Protein AF-A0RZ58-F1 (afdb_monomer_lite)

Sequence (206 aa):
MGIYVIFAIVMVQGFLNLSEVLIPVDGIFDDESAITAASLFVSYVIIVSSWIGYSRSLSKRPYSDNWQGSARFVLDIMILFEYFYLLSISTTEYFTEQFPAVVFTIFVTYAVWDRIKRSEYKYLKKQDNDAYENMAIRSRKTIICLAVSFAILVYHSIITEYMIETYQMSESVGIAILLVLISALVIYYRAWKWNMRETRLGFLTR

Structure (mmCIF, N/CA/C/O backbone):
data_AF-A0RZ58-F1
#
_entry.id   AF-A0RZ58-F1
#
loop_
_atom_site.group_PDB
_atom_site.id
_atom_site.type_symbol
_atom_site.label_atom_id
_atom_site.label_alt_id
_atom_site.label_comp_id
_atom_site.label_asym_id
_atom_site.label_entity_id
_atom_site.label_seq_id
_atom_site.pdbx_PDB_ins_code
_atom_site.Cartn_x
_atom_site.Cartn_y
_atom_site.Cartn_z
_atom_site.occupancy
_atom_site.B_iso_or_equiv
_atom_site.auth_seq_id
_atom_site.auth_comp_id
_atom_site.auth_asym_id
_atom_site.auth_atom_id
_atom_site.pdbx_PDB_model_num
ATOM 1 N N . MET A 1 1 ? -7.227 -16.640 12.039 1.00 61.41 1 MET A N 1
ATOM 2 C CA . MET A 1 1 ? -6.183 -17.565 11.540 1.00 61.41 1 MET A CA 1
ATOM 3 C C . MET A 1 1 ? -6.118 -17.580 10.010 1.00 61.41 1 MET A C 1
ATOM 5 O O . MET A 1 1 ? -5.031 -17.382 9.491 1.00 61.41 1 MET A O 1
ATOM 9 N N . GLY A 1 2 ? -7.248 -17.691 9.292 1.00 75.69 2 GLY A N 1
ATOM 10 C CA . GLY A 1 2 ? -7.279 -17.765 7.816 1.00 75.69 2 GLY A CA 1
ATOM 11 C C . GLY A 1 2 ? -6.542 -16.654 7.048 1.00 75.69 2 GLY A C 1
ATOM 12 O O . GLY A 1 2 ? -5.807 -16.963 6.122 1.00 75.69 2 GLY A O 1
ATOM 13 N N . ILE A 1 3 ? -6.629 -15.381 7.463 1.00 74.62 3 ILE A N 1
ATOM 14 C CA . ILE A 1 3 ? -5.939 -14.279 6.753 1.00 74.62 3 ILE A CA 1
ATOM 15 C C . ILE A 1 3 ? -4.414 -14.466 6.703 1.00 74.62 3 ILE A C 1
ATOM 17 O O . ILE A 1 3 ? -3.794 -14.146 5.694 1.00 74.62 3 ILE A O 1
ATOM 21 N N . TYR A 1 4 ? -3.796 -15.011 7.756 1.00 76.94 4 TYR A N 1
ATOM 22 C CA . TYR A 1 4 ? -2.349 -15.255 7.755 1.00 76.94 4 TYR A CA 1
ATOM 23 C C . TYR A 1 4 ? -1.940 -16.292 6.708 1.00 76.94 4 TYR A C 1
ATOM 25 O O . TYR A 1 4 ? -0.890 -16.144 6.092 1.00 76.94 4 TYR A O 1
ATOM 33 N N . VAL A 1 5 ? -2.789 -17.297 6.480 1.00 77.62 5 VAL A N 1
ATOM 34 C CA . VAL A 1 5 ? -2.576 -18.313 5.443 1.00 77.62 5 VAL A CA 1
ATOM 35 C C . VAL A 1 5 ? -2.652 -17.675 4.059 1.00 77.62 5 VAL A C 1
ATOM 37 O O . VAL A 1 5 ? -1.778 -17.916 3.237 1.00 77.62 5 VAL A O 1
ATOM 40 N N . ILE A 1 6 ? -3.629 -16.795 3.820 1.00 78.00 6 ILE A N 1
ATOM 41 C CA . ILE A 1 6 ? -3.762 -16.106 2.528 1.00 78.00 6 ILE A CA 1
ATOM 42 C C . ILE A 1 6 ? -2.559 -15.185 2.274 1.00 78.00 6 ILE A C 1
ATOM 44 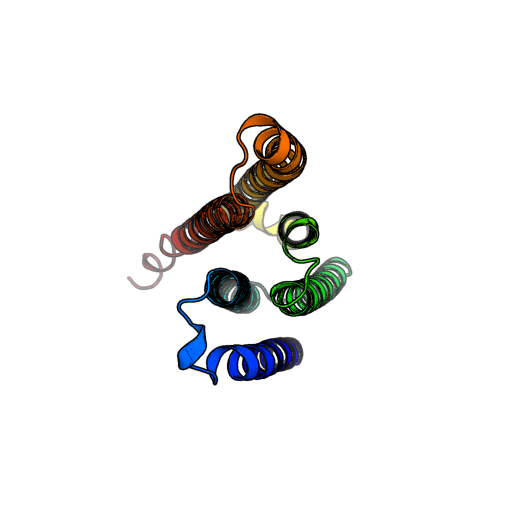O O . ILE A 1 6 ? -1.991 -15.216 1.187 1.00 78.00 6 ILE A O 1
ATOM 48 N N . PHE A 1 7 ? -2.100 -14.432 3.283 1.00 76.06 7 PHE A N 1
ATOM 49 C CA . PHE A 1 7 ? -0.862 -13.647 3.174 1.00 76.06 7 PHE A CA 1
ATOM 50 C C . PHE A 1 7 ? 0.349 -14.520 2.823 1.00 76.06 7 PHE A C 1
ATOM 52 O O . PHE A 1 7 ? 1.152 -14.129 1.981 1.00 76.06 7 PHE A O 1
ATOM 59 N N . ALA A 1 8 ? 0.484 -15.693 3.448 1.00 78.69 8 ALA A N 1
ATOM 60 C CA . ALA A 1 8 ? 1.576 -16.615 3.153 1.00 78.69 8 ALA A CA 1
ATOM 61 C C . ALA A 1 8 ? 1.511 -17.138 1.709 1.00 78.69 8 ALA A C 1
ATOM 63 O O . ALA A 1 8 ? 2.537 -17.166 1.038 1.00 78.69 8 ALA A O 1
ATOM 64 N N . ILE A 1 9 ? 0.317 -17.478 1.210 1.00 80.75 9 ILE A N 1
ATOM 65 C CA . ILE A 1 9 ? 0.117 -17.904 -0.185 1.00 80.75 9 ILE A CA 1
ATOM 66 C C . ILE A 1 9 ? 0.551 -16.798 -1.154 1.00 80.75 9 ILE A C 1
ATOM 68 O O . ILE A 1 9 ? 1.338 -17.066 -2.056 1.00 80.75 9 ILE A O 1
ATOM 72 N N . VAL A 1 10 ? 0.115 -15.552 -0.933 1.00 78.06 10 VAL A N 1
ATOM 73 C CA . VAL A 1 10 ? 0.505 -14.405 -1.776 1.00 78.06 10 VAL A CA 1
ATOM 74 C C . VAL A 1 10 ? 2.025 -14.202 -1.768 1.00 78.06 10 VAL A C 1
ATOM 76 O O . VAL A 1 10 ? 2.626 -13.992 -2.818 1.00 78.06 10 VAL A O 1
ATOM 79 N N . MET A 1 11 ? 2.663 -14.317 -0.600 1.00 77.62 11 MET A N 1
ATOM 80 C CA . MET A 1 11 ? 4.119 -14.193 -0.462 1.00 77.62 11 MET A CA 1
ATOM 81 C C . MET A 1 11 ? 4.884 -15.294 -1.207 1.00 77.62 11 MET A C 1
ATOM 83 O O . MET A 1 11 ? 5.883 -14.997 -1.862 1.00 77.62 11 MET A O 1
ATOM 87 N N . VAL A 1 12 ? 4.424 -16.546 -1.103 1.00 82.94 12 VAL A N 1
ATOM 88 C CA . VAL A 1 12 ? 5.025 -17.699 -1.792 1.00 82.94 12 VAL A CA 1
ATOM 89 C C . VAL A 1 12 ? 4.849 -17.569 -3.300 1.00 82.94 12 VAL A C 1
ATOM 91 O O . VAL A 1 12 ? 5.808 -17.770 -4.035 1.00 82.94 12 VAL A O 1
ATOM 94 N N . GLN A 1 13 ? 3.664 -17.180 -3.768 1.00 77.56 13 GLN A N 1
ATOM 95 C CA . GLN A 1 13 ? 3.413 -17.024 -5.198 1.00 77.56 13 GLN A CA 1
ATOM 96 C C . GLN A 1 13 ? 4.243 -15.892 -5.808 1.00 77.56 13 GLN A C 1
ATOM 98 O O . GLN A 1 13 ? 4.820 -16.073 -6.875 1.00 77.56 13 GLN A O 1
ATOM 103 N N . GLY A 1 14 ? 4.406 -14.773 -5.096 1.00 72.06 14 GLY A N 1
ATOM 104 C CA . GLY A 1 14 ? 5.366 -13.749 -5.508 1.00 72.06 14 GLY A CA 1
ATOM 105 C C . GLY A 1 14 ? 6.800 -14.282 -5.606 1.00 72.06 14 GLY A C 1
ATOM 106 O O . GLY A 1 14 ? 7.574 -13.796 -6.426 1.00 72.06 14 GLY A O 1
ATOM 107 N N . PHE A 1 15 ? 7.169 -15.269 -4.775 1.00 77.31 15 PHE A N 1
ATOM 108 C CA . PHE A 1 15 ? 8.559 -15.725 -4.671 1.00 77.31 15 PHE A CA 1
ATOM 109 C C . PHE A 1 15 ? 8.890 -16.653 -5.826 1.00 77.31 15 PHE A C 1
ATOM 111 O O . PHE A 1 15 ? 9.988 -16.585 -6.367 1.00 77.31 15 PHE A O 1
ATOM 118 N N . LEU A 1 16 ? 7.916 -17.468 -6.233 1.00 79.12 16 LEU A N 1
ATOM 119 C CA . LEU A 1 16 ? 8.007 -18.263 -7.450 1.00 79.12 16 LEU A CA 1
ATOM 120 C C . LEU A 1 16 ? 8.256 -17.350 -8.660 1.00 79.12 16 LEU A C 1
ATOM 122 O O . LEU A 1 16 ? 9.251 -17.549 -9.353 1.00 79.12 16 LEU A O 1
ATOM 126 N N . ASN A 1 17 ? 7.475 -16.274 -8.811 1.00 71.00 17 ASN A N 1
ATOM 127 C CA . ASN A 1 17 ? 7.684 -15.291 -9.881 1.00 71.00 17 ASN A CA 1
ATOM 128 C C . ASN A 1 17 ? 9.075 -14.632 -9.804 1.00 71.00 17 ASN A C 1
ATOM 130 O O . ASN A 1 17 ? 9.757 -14.493 -10.813 1.00 71.00 17 ASN A O 1
ATOM 134 N N . LEU A 1 18 ? 9.530 -14.249 -8.605 1.00 68.94 18 LEU A N 1
ATOM 135 C CA . LEU A 1 18 ? 10.856 -13.651 -8.415 1.00 68.94 18 LEU A CA 1
ATOM 136 C C . LEU A 1 18 ? 11.988 -14.627 -8.767 1.00 68.94 18 LEU A C 1
ATOM 138 O O . LEU A 1 18 ? 13.001 -14.218 -9.329 1.00 68.94 18 LEU A O 1
ATOM 142 N N . SER A 1 19 ? 11.833 -15.909 -8.432 1.00 70.81 19 SER A N 1
ATOM 143 C CA . SER A 1 19 ? 12.844 -16.925 -8.722 1.00 70.81 19 SER A CA 1
ATOM 144 C C . SER A 1 19 ? 13.021 -17.142 -10.223 1.00 70.81 19 SER A C 1
ATOM 146 O O . SER A 1 19 ? 14.153 -17.246 -10.678 1.00 70.81 19 SER A O 1
ATOM 148 N N . GLU A 1 20 ? 11.942 -17.103 -11.008 1.00 72.44 20 GLU A N 1
ATOM 149 C CA . GLU A 1 20 ? 12.021 -17.192 -12.472 1.00 72.44 20 GLU A CA 1
ATOM 150 C C . GLU A 1 20 ? 12.794 -16.011 -13.080 1.00 72.44 20 GLU A C 1
ATOM 152 O O . GLU A 1 20 ? 13.571 -16.203 -14.013 1.00 72.44 20 GLU A O 1
ATOM 157 N N . VAL A 1 21 ? 12.653 -14.814 -12.501 1.00 64.69 21 VAL A N 1
ATOM 158 C CA . VAL A 1 21 ? 13.341 -13.593 -12.957 1.00 64.69 21 VAL A CA 1
ATOM 159 C C . VAL A 1 21 ? 14.821 -13.556 -12.549 1.00 64.69 21 VAL A C 1
ATOM 161 O O . VAL A 1 21 ? 15.644 -13.038 -13.295 1.00 64.69 21 VAL A O 1
ATOM 164 N N . LEU A 1 22 ? 15.193 -14.089 -11.379 1.00 63.34 22 LEU A N 1
ATOM 165 C CA . LEU A 1 22 ? 16.562 -13.973 -10.840 1.00 63.34 22 LEU A CA 1
ATOM 166 C C . LEU A 1 22 ? 17.540 -15.068 -11.299 1.00 63.34 22 LEU A C 1
ATOM 168 O O . LEU A 1 22 ? 18.744 -14.933 -11.085 1.00 63.34 22 LEU A O 1
ATOM 172 N N . ILE A 1 23 ? 17.054 -16.170 -11.873 1.00 64.81 23 ILE A N 1
ATOM 173 C CA . ILE A 1 23 ? 17.891 -17.339 -12.195 1.00 64.81 23 ILE A CA 1
ATOM 174 C C . ILE A 1 23 ? 18.817 -17.166 -13.428 1.00 64.81 23 ILE A C 1
ATOM 176 O O . ILE A 1 23 ? 19.866 -17.816 -13.439 1.00 64.81 23 ILE A O 1
ATOM 180 N N . PRO A 1 24 ? 18.583 -16.276 -14.416 1.00 65.25 24 PRO A N 1
ATOM 181 C CA . PRO A 1 24 ? 19.610 -15.937 -15.400 1.00 65.25 24 PRO A CA 1
ATOM 182 C C . PRO A 1 24 ? 20.523 -14.805 -14.887 1.00 65.25 24 PRO A C 1
ATOM 184 O O . PRO A 1 24 ? 20.291 -13.625 -15.139 1.00 65.25 24 PRO A O 1
ATOM 187 N N . VAL A 1 25 ? 21.603 -15.171 -14.185 1.00 64.31 25 VAL A N 1
ATOM 188 C CA . VAL A 1 25 ? 22.610 -14.225 -13.642 1.00 64.31 25 VAL A CA 1
ATOM 189 C C . VAL A 1 25 ? 23.268 -13.376 -14.740 1.00 64.31 25 VAL A C 1
ATOM 191 O O . VAL A 1 25 ? 23.628 -12.224 -14.503 1.00 64.31 25 VAL A O 1
ATOM 194 N N . ASP A 1 26 ? 23.361 -13.916 -15.955 1.00 63.62 26 ASP A N 1
ATOM 195 C CA . ASP A 1 26 ? 24.022 -13.273 -17.093 1.00 63.62 26 ASP A CA 1
ATOM 196 C C . ASP A 1 26 ? 23.239 -12.066 -17.656 1.00 63.62 26 ASP A C 1
ATOM 198 O O . ASP A 1 26 ? 23.812 -11.255 -18.380 1.00 63.62 26 ASP A O 1
ATOM 202 N N . GLY A 1 27 ? 21.955 -11.911 -17.296 1.00 61.94 27 GLY A N 1
ATOM 203 C CA . GLY A 1 27 ? 21.075 -10.821 -17.746 1.00 61.94 27 GLY A CA 1
ATOM 204 C C . GLY A 1 27 ? 20.820 -9.713 -16.718 1.00 61.94 27 GLY A C 1
ATOM 205 O O . GLY A 1 27 ? 20.137 -8.747 -17.028 1.00 61.94 27 GLY A O 1
ATOM 206 N N . ILE A 1 28 ? 21.364 -9.802 -15.497 1.00 63.00 28 ILE A N 1
ATOM 207 C CA . ILE A 1 28 ? 21.050 -8.847 -14.408 1.00 63.00 28 ILE A CA 1
ATOM 208 C C . ILE A 1 28 ? 21.516 -7.412 -14.720 1.00 63.00 28 ILE A C 1
ATOM 210 O O . ILE A 1 28 ? 20.969 -6.454 -14.177 1.00 63.00 28 ILE A O 1
ATOM 214 N N . PHE A 1 29 ? 22.518 -7.256 -15.587 1.00 72.50 29 PHE A N 1
ATOM 215 C CA . PHE A 1 29 ? 23.027 -5.947 -16.007 1.00 72.50 29 PHE A CA 1
ATOM 216 C C . PHE A 1 29 ? 22.263 -5.334 -17.186 1.00 72.50 29 PHE A C 1
ATOM 218 O O . PHE A 1 29 ? 22.637 -4.254 -17.634 1.00 72.50 29 PHE A O 1
ATOM 225 N N . ASP A 1 30 ? 21.226 -6.007 -17.686 1.00 86.50 30 ASP A N 1
ATOM 226 C CA . ASP A 1 30 ? 20.293 -5.417 -18.637 1.00 86.50 30 ASP A CA 1
ATOM 227 C C . ASP A 1 30 ? 19.293 -4.503 -17.911 1.00 86.50 30 ASP A C 1
ATOM 229 O O . ASP A 1 30 ? 18.783 -4.843 -16.836 1.00 86.50 30 ASP A O 1
ATOM 233 N N . ASP A 1 31 ? 19.012 -3.340 -18.497 1.00 85.06 31 ASP A N 1
ATOM 234 C CA . ASP A 1 31 ? 18.192 -2.293 -17.878 1.00 85.06 31 ASP A CA 1
ATOM 235 C C . ASP A 1 31 ? 16.770 -2.802 -17.574 1.00 85.06 31 ASP A C 1
ATOM 237 O O . ASP A 1 31 ? 16.217 -2.513 -16.508 1.00 85.06 31 ASP A O 1
ATOM 241 N N . GLU A 1 32 ? 16.190 -3.610 -18.468 1.00 85.06 32 GLU A N 1
ATOM 242 C CA . GLU A 1 32 ? 14.848 -4.187 -18.300 1.00 85.06 32 GLU A CA 1
ATOM 243 C C . GLU A 1 32 ? 14.790 -5.181 -17.131 1.00 85.06 32 GLU A C 1
ATOM 245 O O . GLU A 1 32 ? 13.874 -5.146 -16.297 1.00 85.06 32 GLU A O 1
ATOM 250 N N . SER A 1 33 ? 15.809 -6.036 -17.024 1.00 85.19 33 SER A N 1
ATOM 251 C CA . SER A 1 33 ? 15.933 -7.016 -15.941 1.00 85.19 33 SER A CA 1
ATOM 252 C C . SER A 1 33 ? 16.139 -6.325 -14.590 1.00 85.19 33 SER A C 1
ATOM 254 O O . SER A 1 33 ? 15.507 -6.697 -13.596 1.00 85.19 33 SER A O 1
ATOM 256 N N . ALA A 1 34 ? 16.962 -5.272 -14.549 1.00 86.81 34 ALA A N 1
ATOM 257 C CA . ALA A 1 34 ? 17.192 -4.474 -13.349 1.00 86.81 34 ALA A CA 1
ATOM 258 C C . ALA A 1 34 ? 15.917 -3.756 -12.874 1.00 86.81 34 ALA A C 1
ATOM 260 O O . ALA A 1 34 ? 15.608 -3.768 -11.678 1.00 86.81 34 ALA A O 1
ATOM 261 N N . ILE A 1 35 ? 15.144 -3.175 -13.798 1.00 89.94 35 ILE A N 1
ATOM 262 C CA . ILE A 1 35 ? 13.856 -2.533 -13.499 1.00 89.94 35 ILE A CA 1
ATOM 263 C C . ILE A 1 35 ? 12.847 -3.545 -12.959 1.00 89.94 35 ILE A C 1
ATOM 265 O O . ILE A 1 35 ? 12.203 -3.275 -11.946 1.00 89.94 35 ILE A O 1
ATOM 269 N N . THR A 1 36 ? 12.743 -4.716 -13.586 1.00 88.75 36 THR A N 1
ATOM 270 C CA . THR A 1 36 ? 11.828 -5.785 -13.158 1.00 88.75 36 THR A CA 1
ATOM 271 C C . THR A 1 36 ? 12.196 -6.324 -11.773 1.00 88.75 36 THR A C 1
ATOM 273 O O . THR A 1 36 ? 11.340 -6.522 -10.908 1.00 88.75 36 THR A O 1
ATOM 276 N N . ALA A 1 37 ? 13.487 -6.518 -11.502 1.00 88.25 37 ALA A N 1
ATOM 277 C CA . ALA A 1 37 ? 13.947 -6.911 -10.175 1.00 88.25 37 ALA A CA 1
ATOM 278 C C . ALA A 1 37 ? 13.637 -5.825 -9.128 1.00 88.25 37 ALA A C 1
ATOM 280 O O . ALA A 1 37 ? 13.166 -6.129 -8.026 1.00 88.25 37 ALA A O 1
ATOM 281 N N . ALA A 1 38 ? 13.857 -4.552 -9.472 1.00 91.31 38 ALA A N 1
ATOM 282 C CA . ALA A 1 38 ? 13.563 -3.427 -8.594 1.00 91.31 38 ALA A CA 1
ATOM 283 C C . ALA A 1 38 ? 12.057 -3.283 -8.324 1.00 91.31 38 ALA A C 1
ATOM 285 O O . ALA A 1 38 ? 11.664 -3.074 -7.174 1.00 91.31 38 ALA A O 1
ATOM 286 N N . SER A 1 39 ? 11.200 -3.440 -9.335 1.00 92.06 39 SER A N 1
ATOM 287 C CA . SER A 1 39 ? 9.744 -3.362 -9.182 1.00 92.06 39 SER A CA 1
ATOM 288 C C . SER A 1 39 ? 9.214 -4.451 -8.253 1.00 92.06 39 SER A C 1
ATOM 290 O O . SER A 1 39 ? 8.491 -4.150 -7.298 1.00 92.06 39 SER A O 1
ATOM 292 N N . LEU A 1 40 ? 9.651 -5.698 -8.451 1.00 91.25 40 LEU A N 1
ATOM 293 C CA . LEU A 1 40 ? 9.326 -6.818 -7.575 1.00 91.25 40 LEU A CA 1
ATOM 294 C C . LEU A 1 40 ? 9.797 -6.554 -6.147 1.00 91.25 40 LEU A C 1
ATOM 296 O O . LEU A 1 40 ? 9.034 -6.746 -5.198 1.00 91.25 40 LEU A O 1
ATOM 300 N N . PHE A 1 41 ? 11.026 -6.064 -5.978 1.00 91.38 41 PHE A N 1
ATOM 301 C CA . PHE A 1 41 ? 11.555 -5.714 -4.665 1.00 91.38 41 PHE A CA 1
ATOM 302 C C . PHE A 1 41 ? 10.690 -4.658 -3.957 1.00 91.38 41 PHE A C 1
ATOM 304 O O . PHE A 1 41 ? 10.331 -4.832 -2.789 1.00 91.38 41 PHE A O 1
ATOM 311 N N . VAL A 1 42 ? 10.288 -3.593 -4.655 1.00 94.12 42 VAL A N 1
ATOM 312 C CA . VAL A 1 42 ? 9.413 -2.547 -4.098 1.00 94.12 42 VAL A CA 1
ATOM 313 C C . VAL A 1 42 ? 8.039 -3.111 -3.731 1.00 94.12 42 VAL A C 1
ATOM 315 O O . VAL A 1 42 ? 7.551 -2.857 -2.624 1.00 94.12 42 VAL A O 1
ATOM 318 N N . SER A 1 43 ? 7.443 -3.933 -4.597 1.00 94.06 43 SER A N 1
ATOM 319 C CA . SER A 1 43 ? 6.194 -4.656 -4.322 1.00 94.06 43 SER A CA 1
ATOM 320 C C . SER A 1 43 ? 6.306 -5.500 -3.050 1.00 94.06 43 SER A C 1
ATOM 322 O O . SER A 1 43 ? 5.447 -5.429 -2.167 1.00 94.06 43 SER A O 1
ATOM 324 N N . TYR A 1 44 ? 7.414 -6.218 -2.875 1.00 91.62 44 TYR A N 1
ATOM 325 C CA . TYR A 1 44 ? 7.692 -6.985 -1.665 1.00 91.62 44 TYR A CA 1
ATOM 326 C C . TYR A 1 44 ? 7.802 -6.123 -0.412 1.00 91.62 44 TYR A C 1
ATOM 328 O O . TYR A 1 44 ? 7.196 -6.443 0.615 1.00 91.62 44 TYR A O 1
ATOM 336 N N . VAL A 1 45 ? 8.534 -5.010 -0.483 1.00 93.06 45 VAL A N 1
ATOM 337 C CA . VAL A 1 45 ? 8.642 -4.058 0.630 1.00 93.06 45 VAL A CA 1
ATOM 338 C C . VAL A 1 45 ? 7.256 -3.542 1.021 1.00 93.06 45 VAL A C 1
ATOM 340 O O . VAL A 1 45 ? 6.933 -3.485 2.215 1.00 93.06 45 VAL A O 1
ATOM 343 N N . ILE A 1 46 ? 6.397 -3.226 0.046 1.00 94.44 46 ILE A N 1
ATOM 344 C CA . ILE A 1 46 ? 5.006 -2.824 0.290 1.00 94.44 46 ILE A CA 1
ATOM 345 C C . ILE A 1 46 ? 4.253 -3.938 1.021 1.00 94.44 46 ILE A C 1
ATOM 347 O O . ILE A 1 46 ? 3.684 -3.673 2.083 1.00 94.44 46 ILE A O 1
ATOM 351 N N . ILE A 1 47 ? 4.267 -5.171 0.518 1.00 93.44 47 ILE A N 1
ATOM 352 C CA . ILE A 1 47 ? 3.478 -6.289 1.059 1.00 93.44 47 ILE A CA 1
ATOM 353 C C . ILE A 1 47 ? 3.951 -6.690 2.459 1.00 93.44 47 ILE A C 1
ATOM 355 O O . ILE A 1 47 ? 3.149 -6.761 3.395 1.00 93.44 47 ILE A O 1
ATOM 359 N N . VAL A 1 48 ? 5.254 -6.886 2.656 1.00 91.94 48 VAL A N 1
ATOM 360 C CA . VAL A 1 48 ? 5.818 -7.317 3.945 1.00 91.94 48 VAL A CA 1
ATOM 361 C C . VAL A 1 48 ? 5.595 -6.250 5.016 1.00 91.94 48 VAL A C 1
ATOM 363 O O . VAL A 1 48 ? 5.102 -6.543 6.111 1.00 91.94 48 VAL A O 1
ATOM 366 N N . SER A 1 49 ? 5.876 -4.981 4.707 1.00 92.88 49 SER A N 1
ATOM 367 C CA . SER A 1 49 ? 5.651 -3.880 5.654 1.00 92.88 49 SER A CA 1
ATOM 368 C C . SER A 1 49 ? 4.158 -3.669 5.967 1.00 92.88 49 SER A C 1
ATOM 370 O O . SER A 1 49 ? 3.784 -3.249 7.076 1.00 92.88 49 SER A O 1
ATOM 372 N N . SER A 1 50 ? 3.284 -3.993 5.010 1.00 91.94 50 SER A N 1
ATOM 373 C CA . SER A 1 50 ? 1.830 -4.057 5.171 1.00 91.94 50 SER A CA 1
ATOM 374 C C . SER A 1 50 ? 1.406 -5.133 6.144 1.00 91.94 50 SER A C 1
ATOM 376 O O . SER A 1 50 ? 0.734 -4.822 7.132 1.00 91.94 50 SER A O 1
ATOM 378 N N . TRP A 1 51 ? 1.872 -6.355 5.920 1.00 92.56 51 TRP A N 1
ATOM 379 C CA . TRP A 1 51 ? 1.578 -7.512 6.745 1.00 92.56 51 TRP A CA 1
ATOM 380 C C . TRP A 1 51 ? 2.027 -7.324 8.199 1.00 92.56 51 TRP A C 1
ATOM 382 O O . TRP A 1 51 ? 1.230 -7.518 9.120 1.00 92.56 51 TRP A O 1
ATOM 392 N N . ILE A 1 52 ? 3.248 -6.826 8.430 1.00 91.75 52 ILE A N 1
ATOM 393 C CA . ILE A 1 52 ? 3.744 -6.497 9.780 1.00 91.75 52 ILE A CA 1
ATOM 394 C C . ILE A 1 52 ? 2.816 -5.478 10.460 1.00 91.75 52 ILE A C 1
ATOM 396 O O . ILE A 1 52 ? 2.429 -5.626 11.625 1.00 91.75 52 ILE A O 1
ATOM 400 N N . GLY A 1 53 ? 2.431 -4.423 9.733 1.00 89.94 53 GLY A N 1
ATOM 401 C CA . GLY A 1 53 ? 1.526 -3.390 10.237 1.00 89.94 53 GLY A CA 1
ATOM 402 C C . GLY A 1 53 ? 0.122 -3.915 10.559 1.00 89.94 53 GLY A C 1
ATOM 403 O O . GLY A 1 53 ? -0.481 -3.470 11.546 1.00 89.94 53 GLY A O 1
ATOM 404 N N . TYR A 1 54 ? -0.373 -4.844 9.742 1.00 90.38 54 TYR A N 1
ATOM 405 C CA . TYR A 1 54 ? -1.653 -5.528 9.889 1.00 90.38 54 TYR A CA 1
ATOM 406 C C . TYR A 1 54 ? -1.654 -6.475 11.096 1.00 90.38 54 TYR A C 1
ATOM 408 O O . TYR A 1 54 ? -2.476 -6.290 11.994 1.00 90.38 54 TYR A O 1
ATOM 416 N N . SER A 1 55 ? -0.680 -7.384 11.197 1.00 89.94 55 SER A N 1
ATOM 417 C CA . SER A 1 55 ? -0.532 -8.335 12.311 1.00 89.94 55 SER A CA 1
ATOM 418 C C . SER A 1 55 ? -0.534 -7.618 13.665 1.00 89.94 55 SER A C 1
ATOM 420 O O . SER A 1 55 ? -1.358 -7.884 14.544 1.00 89.94 55 SER A O 1
ATOM 422 N N . ARG A 1 56 ? 0.287 -6.565 13.785 1.00 88.19 56 ARG A N 1
ATOM 423 C CA . ARG A 1 56 ? 0.340 -5.707 14.982 1.00 88.19 56 ARG A CA 1
ATOM 424 C C . ARG A 1 56 ? -0.958 -4.945 15.249 1.00 88.19 56 ARG A C 1
ATOM 426 O O . ARG A 1 56 ? -1.210 -4.507 16.368 1.00 88.19 56 ARG A O 1
ATOM 433 N N . SER A 1 57 ? -1.723 -4.631 14.208 1.00 87.62 57 SER A N 1
ATOM 434 C CA . SER A 1 57 ? -2.997 -3.930 14.346 1.00 87.62 57 SER A CA 1
ATOM 435 C C . SER A 1 57 ? -4.092 -4.865 14.852 1.00 87.62 57 SER A C 1
ATOM 437 O O . SER A 1 57 ? -4.904 -4.425 15.667 1.00 87.62 57 SER A O 1
ATOM 439 N N . LEU A 1 58 ? -4.106 -6.108 14.368 1.00 89.19 58 LEU A N 1
ATOM 440 C CA . LEU A 1 58 ? -5.082 -7.123 14.737 1.00 89.19 58 LEU A CA 1
ATOM 441 C C . LEU A 1 58 ? -4.864 -7.614 16.170 1.00 89.19 58 LEU A C 1
ATOM 443 O O . LEU A 1 58 ? -5.830 -7.711 16.917 1.00 89.19 58 LEU A O 1
ATOM 447 N N . SER A 1 59 ? -3.609 -7.822 16.587 1.00 88.75 59 SER A N 1
ATOM 448 C CA . SER A 1 59 ? -3.293 -8.245 17.960 1.00 88.75 59 SER A CA 1
ATOM 449 C C . SER A 1 59 ? -3.740 -7.234 19.018 1.00 88.75 59 SER A C 1
ATOM 451 O O . SER A 1 59 ? -4.202 -7.616 20.085 1.00 88.75 59 SER A O 1
ATOM 453 N N . LYS A 1 60 ? -3.641 -5.932 18.716 1.00 86.31 60 LYS A N 1
ATOM 454 C CA . LYS A 1 60 ? -4.077 -4.868 19.633 1.00 86.31 60 LYS A CA 1
ATOM 455 C C . LYS A 1 60 ? -5.586 -4.630 19.612 1.00 86.31 60 LYS A C 1
ATOM 457 O O . LYS A 1 60 ? -6.129 -4.139 20.595 1.00 86.31 60 LYS A O 1
ATOM 462 N N . ARG A 1 61 ? -6.235 -4.830 18.462 1.00 86.56 61 ARG A N 1
ATOM 463 C CA . ARG A 1 61 ? -7.640 -4.465 18.222 1.00 86.56 61 ARG A CA 1
ATOM 464 C C . ARG A 1 61 ? -8.284 -5.487 17.274 1.00 86.56 61 ARG A C 1
ATOM 466 O O . ARG A 1 61 ? -8.300 -5.234 16.057 1.00 86.56 61 ARG A O 1
ATOM 473 N N . PRO A 1 62 ? -8.760 -6.625 17.816 1.00 90.25 62 PRO A N 1
ATOM 474 C CA . PRO A 1 62 ? -9.439 -7.652 17.033 1.00 90.25 62 PRO A CA 1
ATOM 475 C C . PRO A 1 62 ? -10.747 -7.106 16.458 1.00 90.25 62 PRO A C 1
ATOM 477 O O . PRO A 1 62 ? -11.260 -6.095 16.939 1.00 90.25 62 PRO A O 1
ATOM 480 N N . TYR A 1 63 ? -11.263 -7.740 15.408 1.00 89.50 63 TYR A N 1
ATOM 481 C CA . TYR A 1 63 ? -12.544 -7.350 14.818 1.00 89.50 63 TYR A CA 1
ATOM 482 C C . TYR A 1 63 ? -13.658 -7.405 15.862 1.00 89.50 63 TYR A C 1
ATOM 484 O O . TYR A 1 63 ? -13.690 -8.321 16.680 1.00 89.50 63 TYR A O 1
ATOM 492 N N . SER A 1 64 ? -14.551 -6.421 15.837 1.00 88.94 64 SER A N 1
ATOM 493 C CA . SER A 1 64 ? -15.814 -6.518 16.562 1.00 88.94 64 SER A CA 1
ATOM 494 C C . SER A 1 64 ? -16.825 -7.371 15.791 1.00 88.94 64 SER A C 1
ATOM 496 O O . SER A 1 64 ? -16.785 -7.432 14.564 1.00 88.94 64 SER A O 1
ATOM 498 N N . ASP A 1 65 ? -17.776 -7.973 16.504 1.00 92.38 65 ASP A N 1
ATOM 499 C CA . ASP A 1 65 ? -18.831 -8.824 15.925 1.00 92.38 65 ASP A CA 1
ATOM 500 C C . ASP A 1 65 ? -19.963 -8.025 15.247 1.00 92.38 65 ASP A C 1
ATOM 502 O O . ASP A 1 65 ? -21.102 -8.475 15.146 1.00 92.38 65 ASP A O 1
ATOM 506 N N . ASN A 1 66 ? -19.681 -6.800 14.800 1.00 93.06 66 ASN A N 1
ATOM 507 C CA . ASN A 1 66 ? -20.648 -5.938 14.129 1.00 93.06 66 ASN A CA 1
ATOM 508 C C . ASN A 1 66 ? -20.327 -5.798 12.631 1.00 93.06 66 ASN A C 1
ATOM 510 O O . ASN A 1 66 ? -19.275 -6.214 12.143 1.00 93.06 66 ASN A O 1
ATOM 514 N N . TRP A 1 67 ? -21.227 -5.140 11.896 1.00 94.19 67 TRP A N 1
ATOM 515 C CA . TRP A 1 67 ? -21.079 -4.936 10.452 1.00 94.19 67 TRP A CA 1
ATOM 516 C C . TRP A 1 67 ? -19.777 -4.211 10.058 1.00 94.19 67 TRP A C 1
ATOM 518 O O . TRP A 1 67 ? -19.276 -4.407 8.953 1.00 94.19 67 TRP A O 1
ATOM 528 N N . GLN A 1 68 ? -19.201 -3.390 10.945 1.00 93.44 68 GLN A N 1
ATOM 529 C CA . GLN A 1 68 ? -17.950 -2.664 10.692 1.00 93.44 68 GLN A CA 1
ATOM 530 C C . GLN A 1 68 ? -16.743 -3.600 10.783 1.00 93.44 68 GLN A C 1
ATOM 532 O O . GLN A 1 68 ? -15.813 -3.471 9.984 1.00 93.44 68 GLN A O 1
ATOM 537 N N . GLY A 1 69 ? -16.769 -4.564 11.709 1.00 91.62 69 GLY A N 1
ATOM 538 C CA . GLY A 1 69 ? -15.795 -5.650 11.769 1.00 91.62 69 GLY A CA 1
ATOM 539 C C . GLY A 1 69 ? -15.817 -6.499 10.497 1.00 91.62 69 GLY A C 1
ATOM 540 O O . GLY A 1 69 ? -14.764 -6.719 9.896 1.00 91.62 69 GLY A O 1
ATOM 541 N N . SER A 1 70 ? -17.009 -6.872 10.016 1.00 93.38 70 SER A N 1
ATOM 542 C CA . SER A 1 70 ? -17.172 -7.571 8.730 1.00 93.38 70 SER A CA 1
ATOM 543 C C . SER A 1 70 ? -16.668 -6.737 7.547 1.00 93.38 70 SER A C 1
ATOM 545 O O . SER A 1 70 ? -15.947 -7.251 6.696 1.00 93.38 70 SER A O 1
ATOM 547 N N . ALA A 1 71 ? -16.973 -5.437 7.507 1.00 94.88 71 ALA A N 1
ATOM 548 C CA . ALA A 1 71 ? -16.485 -4.547 6.453 1.00 94.88 71 ALA A CA 1
ATOM 549 C C . ALA A 1 71 ? -14.949 -4.436 6.447 1.00 94.88 71 ALA A C 1
ATOM 551 O O . ALA A 1 71 ? -14.335 -4.437 5.381 1.00 94.88 71 ALA A O 1
ATOM 552 N N . ARG A 1 72 ? -14.301 -4.394 7.622 1.00 93.62 72 ARG A N 1
ATOM 553 C CA . ARG A 1 72 ? -12.830 -4.434 7.719 1.00 93.62 72 ARG A CA 1
ATOM 554 C C . ARG A 1 72 ? -12.258 -5.731 7.163 1.00 93.62 72 ARG A C 1
ATOM 556 O O . ARG A 1 72 ? -11.270 -5.672 6.445 1.00 93.62 72 ARG A O 1
ATOM 563 N N . PHE A 1 73 ? -12.880 -6.866 7.471 1.00 92.25 73 PHE A N 1
ATOM 564 C CA . PHE A 1 73 ? -12.467 -8.161 6.937 1.00 92.25 73 PHE A CA 1
ATOM 565 C C . PHE A 1 73 ? -12.530 -8.193 5.401 1.00 92.25 73 PHE A C 1
ATOM 567 O O . PHE A 1 73 ? -11.576 -8.623 4.760 1.00 92.25 73 PHE A O 1
ATOM 574 N N . VAL A 1 74 ? -13.607 -7.667 4.806 1.00 94.12 74 VAL A N 1
ATOM 575 C CA . VAL A 1 74 ? -13.729 -7.544 3.342 1.00 94.12 74 VAL A CA 1
ATOM 576 C C . VAL A 1 74 ? -12.625 -6.654 2.767 1.00 94.12 74 VAL A C 1
ATOM 578 O O . VAL A 1 74 ? -11.993 -7.035 1.786 1.00 94.12 74 VAL A O 1
ATOM 581 N N . LEU A 1 75 ? -12.329 -5.509 3.392 1.00 95.31 75 LEU A N 1
ATOM 582 C CA . LEU A 1 75 ? -11.230 -4.645 2.947 1.00 95.31 75 LEU A CA 1
ATOM 583 C C . LEU A 1 75 ? -9.863 -5.325 3.067 1.00 95.31 75 LEU A C 1
ATOM 585 O O . LEU A 1 75 ? -9.019 -5.129 2.201 1.00 95.31 75 LEU A O 1
ATOM 589 N N . ASP A 1 76 ? -9.636 -6.137 4.101 1.00 93.75 76 ASP A N 1
ATOM 590 C CA . ASP A 1 76 ? -8.394 -6.906 4.233 1.00 93.75 76 ASP A CA 1
ATOM 591 C C . ASP A 1 76 ? -8.239 -7.918 3.078 1.00 93.75 76 ASP A C 1
ATOM 593 O O . ASP A 1 76 ? -7.132 -8.101 2.574 1.00 93.75 76 ASP A O 1
ATOM 597 N N . ILE A 1 77 ? -9.338 -8.521 2.606 1.00 91.62 77 ILE A N 1
ATOM 598 C CA . ILE A 1 77 ? -9.346 -9.370 1.401 1.00 91.62 77 ILE A CA 1
ATOM 599 C C . ILE A 1 77 ? -9.076 -8.542 0.139 1.00 91.62 77 ILE A C 1
ATOM 601 O O . ILE A 1 77 ? -8.269 -8.953 -0.691 1.00 91.62 77 ILE A O 1
ATOM 605 N N . MET A 1 78 ? -9.708 -7.375 -0.010 1.00 95.50 78 MET A N 1
ATOM 606 C CA . MET A 1 78 ? -9.463 -6.488 -1.156 1.00 95.50 78 MET A CA 1
ATOM 607 C C . MET A 1 78 ? -7.987 -6.084 -1.252 1.00 95.50 78 MET A C 1
ATOM 609 O O . MET A 1 78 ? -7.404 -6.188 -2.324 1.00 95.50 78 MET A O 1
ATOM 613 N N . ILE A 1 79 ? -7.360 -5.729 -0.126 1.00 94.62 79 ILE A N 1
ATOM 614 C CA . ILE A 1 79 ? -5.927 -5.402 -0.061 1.00 94.62 79 ILE A CA 1
ATOM 615 C C . ILE A 1 79 ? -5.064 -6.583 -0.527 1.00 94.62 79 ILE A C 1
ATOM 617 O O . ILE A 1 79 ? -4.049 -6.392 -1.193 1.00 94.62 79 ILE A O 1
ATOM 621 N N . LEU A 1 80 ? -5.448 -7.816 -0.189 1.00 92.00 80 LEU A N 1
ATOM 622 C CA . LEU A 1 80 ? -4.729 -9.008 -0.642 1.00 92.00 80 LEU A CA 1
ATOM 623 C C . LEU A 1 80 ? -4.833 -9.204 -2.156 1.00 92.00 80 LEU A C 1
ATOM 625 O O . LEU A 1 80 ? -3.829 -9.536 -2.783 1.00 92.00 80 LEU A O 1
ATOM 629 N N . PHE A 1 81 ? -6.005 -8.958 -2.746 1.00 92.56 81 PHE A N 1
ATOM 630 C CA . PHE A 1 81 ? -6.161 -8.959 -4.201 1.00 92.56 81 PHE A CA 1
ATOM 631 C C . PHE A 1 81 ? -5.339 -7.853 -4.865 1.00 92.56 81 PHE A C 1
ATOM 633 O O . PHE A 1 81 ? -4.684 -8.115 -5.869 1.00 92.56 81 PHE A O 1
ATOM 640 N N . GLU A 1 82 ? -5.303 -6.652 -4.287 1.00 96.00 82 GLU A N 1
ATOM 641 C CA . GLU A 1 82 ? -4.449 -5.563 -4.773 1.00 96.00 82 GLU A CA 1
ATOM 642 C C . GLU A 1 82 ? -2.962 -5.943 -4.722 1.00 96.00 82 GLU A C 1
ATOM 644 O O . GLU A 1 82 ? -2.227 -5.636 -5.651 1.00 96.00 82 GLU A O 1
ATOM 649 N N . TYR A 1 83 ? -2.505 -6.651 -3.683 1.00 94.38 83 TYR A N 1
ATOM 650 C CA . TYR A 1 83 ? -1.121 -7.140 -3.591 1.00 94.38 83 TYR A CA 1
ATOM 651 C C . TYR A 1 83 ? -0.796 -8.228 -4.592 1.00 94.38 83 TYR A C 1
ATOM 653 O O . TYR A 1 83 ? 0.286 -8.213 -5.175 1.00 94.38 83 TYR A O 1
ATOM 661 N N . PHE A 1 84 ? -1.723 -9.157 -4.795 1.00 90.69 84 PHE A N 1
ATOM 662 C CA . PHE A 1 84 ? -1.583 -10.153 -5.841 1.00 90.69 84 PHE A CA 1
ATOM 663 C C . PHE A 1 84 ? -1.456 -9.474 -7.207 1.00 90.69 84 PHE A C 1
ATOM 665 O O . PHE A 1 84 ? -0.503 -9.735 -7.934 1.00 90.69 84 PHE A O 1
ATOM 672 N N . TYR A 1 85 ? -2.357 -8.536 -7.503 1.00 93.69 85 TYR A N 1
ATOM 673 C CA . TYR A 1 85 ? -2.346 -7.790 -8.753 1.00 93.69 85 TYR A CA 1
ATOM 674 C C . TYR A 1 85 ? -1.059 -6.977 -8.930 1.00 93.69 85 TYR A C 1
ATOM 676 O O . TYR A 1 85 ? -0.443 -7.047 -9.987 1.00 93.69 85 TYR A O 1
ATOM 684 N N . LEU A 1 86 ? -0.602 -6.288 -7.876 1.00 94.56 86 LEU A N 1
ATOM 685 C CA . LEU A 1 86 ? 0.660 -5.545 -7.856 1.00 94.56 86 LEU A CA 1
ATOM 686 C C . LEU A 1 86 ? 1.853 -6.438 -8.233 1.00 94.56 86 LEU A C 1
ATOM 688 O O . LEU A 1 86 ? 2.689 -6.038 -9.042 1.00 94.56 86 LEU A O 1
ATOM 692 N N . LEU A 1 87 ? 1.926 -7.652 -7.676 1.00 91.62 87 LEU A N 1
ATOM 693 C CA . LEU A 1 87 ? 2.966 -8.626 -8.020 1.00 91.62 87 LEU A CA 1
ATOM 694 C C . LEU A 1 87 ? 2.839 -9.114 -9.463 1.00 91.62 87 LEU A C 1
ATOM 696 O O . LEU A 1 87 ? 3.853 -9.205 -10.148 1.00 91.62 87 LEU A O 1
ATOM 700 N N . SER A 1 88 ? 1.623 -9.407 -9.932 1.00 90.56 88 SER A N 1
ATOM 701 C CA . SER A 1 88 ? 1.393 -9.855 -11.309 1.00 90.56 88 SER A CA 1
ATOM 702 C C . SER A 1 88 ? 1.877 -8.817 -12.320 1.00 90.56 88 SER A C 1
ATOM 704 O O . SER A 1 88 ? 2.649 -9.158 -13.211 1.00 90.56 88 SER A O 1
ATOM 706 N N . ILE A 1 89 ? 1.507 -7.545 -12.144 1.00 92.94 89 ILE A N 1
ATOM 707 C CA . ILE A 1 89 ? 1.886 -6.488 -13.093 1.00 92.94 89 ILE A CA 1
ATOM 708 C C . ILE A 1 89 ? 3.369 -6.106 -13.019 1.00 92.94 89 ILE A C 1
ATOM 710 O O . ILE A 1 89 ? 3.888 -5.559 -13.983 1.00 92.94 89 ILE A O 1
ATOM 714 N N . SER A 1 90 ? 4.066 -6.410 -11.913 1.00 89.31 90 SER A N 1
ATOM 715 C CA . SER A 1 90 ? 5.492 -6.072 -11.720 1.00 89.31 90 SER A CA 1
ATOM 716 C C . SER A 1 90 ? 6.424 -6.728 -12.749 1.00 89.31 90 SER A C 1
ATOM 718 O O . SER A 1 90 ? 7.562 -6.296 -12.886 1.00 89.31 90 SER A O 1
ATOM 720 N N . THR A 1 91 ? 5.940 -7.751 -13.458 1.00 87.12 91 THR A N 1
ATOM 721 C CA . THR A 1 91 ? 6.695 -8.535 -14.456 1.00 87.12 91 THR A CA 1
ATOM 722 C C . THR A 1 91 ? 6.166 -8.383 -15.884 1.00 87.12 91 THR A C 1
ATOM 724 O O . THR A 1 91 ? 6.595 -9.100 -16.780 1.00 87.12 91 THR A O 1
ATOM 727 N N . THR A 1 92 ? 5.203 -7.485 -16.104 1.00 89.25 92 THR A N 1
ATOM 728 C CA . THR A 1 92 ? 4.518 -7.324 -17.399 1.00 89.25 92 THR A CA 1
ATOM 729 C C . THR A 1 92 ? 4.824 -5.975 -18.032 1.00 89.25 92 THR A C 1
ATOM 731 O O . THR A 1 92 ? 5.125 -5.021 -17.321 1.00 89.25 92 THR A O 1
ATOM 734 N N . GLU A 1 93 ? 4.619 -5.861 -19.345 1.00 86.38 93 GLU A N 1
ATOM 735 C CA . GLU A 1 93 ? 4.697 -4.593 -20.093 1.00 86.38 93 GLU A CA 1
ATOM 736 C C . GLU A 1 93 ? 3.780 -3.491 -19.524 1.00 86.38 93 GLU A C 1
ATOM 738 O O . GLU A 1 93 ? 4.115 -2.312 -19.552 1.00 86.38 93 GLU A O 1
ATOM 743 N N . TYR A 1 94 ? 2.655 -3.866 -18.904 1.00 87.94 94 TYR A N 1
ATOM 744 C CA . TYR A 1 94 ? 1.703 -2.924 -18.301 1.00 87.94 94 TYR A CA 1
ATOM 745 C C . TYR A 1 94 ? 2.186 -2.293 -16.991 1.00 87.94 94 TYR A C 1
ATOM 747 O O . TYR A 1 94 ? 1.461 -1.499 -16.381 1.00 87.94 94 TYR A O 1
ATOM 755 N N . PHE A 1 95 ? 3.378 -2.664 -16.522 1.00 90.56 95 PHE A N 1
ATOM 756 C CA . PHE A 1 95 ? 3.945 -2.182 -15.274 1.00 90.56 95 PHE A CA 1
ATOM 757 C C . PHE A 1 95 ? 3.937 -0.650 -15.195 1.00 90.56 95 PHE A C 1
ATOM 759 O O . PHE A 1 95 ? 3.383 -0.094 -14.246 1.00 90.56 95 PHE A O 1
ATOM 766 N N . THR A 1 96 ? 4.497 0.027 -16.199 1.00 88.31 96 THR A N 1
ATOM 767 C CA . THR A 1 96 ? 4.693 1.485 -16.202 1.00 88.31 96 THR A CA 1
ATOM 768 C C . THR A 1 96 ? 3.375 2.238 -16.009 1.00 88.31 96 THR A C 1
ATOM 770 O O . THR A 1 96 ? 3.283 3.154 -15.192 1.00 88.31 96 THR A O 1
ATOM 773 N N . GLU A 1 97 ? 2.314 1.814 -16.695 1.00 89.75 97 GLU A N 1
ATOM 774 C CA . GLU A 1 97 ? 1.007 2.473 -16.637 1.00 89.75 97 GLU A CA 1
ATOM 775 C C . GLU A 1 97 ? 0.219 2.115 -15.371 1.00 89.75 97 GLU A C 1
ATOM 777 O O . GLU A 1 97 ? -0.399 2.975 -14.735 1.00 89.75 97 GLU A O 1
ATOM 782 N N . GLN A 1 98 ? 0.225 0.836 -14.986 1.00 94.38 98 GLN A N 1
ATOM 783 C CA . GLN A 1 98 ? -0.696 0.329 -13.972 1.00 94.38 98 GLN A CA 1
ATOM 784 C C . GLN A 1 98 ? -0.118 0.372 -12.560 1.00 94.38 98 GLN A C 1
ATOM 786 O O . GLN A 1 98 ? -0.866 0.552 -11.599 1.00 94.38 98 GLN A O 1
ATOM 791 N N . PHE A 1 99 ? 1.200 0.254 -12.397 1.00 94.44 99 PHE A N 1
ATOM 792 C CA . PHE A 1 99 ? 1.838 0.226 -11.083 1.00 94.44 99 PHE A CA 1
ATOM 793 C C . PHE A 1 99 ? 1.494 1.428 -10.188 1.00 94.44 99 PHE A C 1
ATOM 795 O O . PHE A 1 99 ? 1.038 1.206 -9.058 1.00 94.44 99 PHE A O 1
ATOM 802 N N . PRO A 1 100 ? 1.618 2.695 -10.638 1.00 94.88 100 PRO A N 1
ATOM 803 C CA . PRO A 1 100 ? 1.260 3.833 -9.793 1.00 94.88 100 PRO A CA 1
ATOM 804 C C . PRO A 1 100 ? -0.238 3.866 -9.471 1.00 94.88 100 PRO A C 1
ATOM 806 O O . PRO A 1 100 ? -0.616 4.267 -8.367 1.00 94.88 100 PRO A O 1
ATOM 809 N N . ALA A 1 101 ? -1.091 3.402 -10.391 1.00 96.44 101 ALA A N 1
ATOM 810 C CA . ALA A 1 101 ? -2.532 3.324 -10.174 1.00 96.44 101 ALA A CA 1
ATOM 811 C C . ALA A 1 101 ? -2.879 2.296 -9.086 1.00 96.44 101 ALA A C 1
ATOM 813 O O . ALA A 1 101 ? -3.656 2.604 -8.185 1.00 96.44 101 ALA A O 1
ATOM 814 N N . VAL A 1 102 ? -2.250 1.117 -9.099 1.00 96.62 102 VAL A N 1
ATOM 815 C CA . VAL A 1 102 ? -2.456 0.083 -8.070 1.00 96.62 102 VAL A CA 1
ATOM 816 C C . VAL A 1 102 ? -1.931 0.534 -6.710 1.00 96.62 102 VAL A C 1
ATOM 818 O O . VAL A 1 102 ? -2.581 0.340 -5.682 1.00 96.62 102 VAL A O 1
ATOM 821 N N . VAL A 1 103 ? -0.772 1.196 -6.668 1.00 95.69 103 VAL A N 1
ATOM 822 C CA . VAL A 1 103 ? -0.263 1.784 -5.420 1.00 95.69 103 VAL A CA 1
ATOM 823 C C . VAL A 1 103 ? -1.241 2.830 -4.879 1.00 95.69 103 VAL A C 1
ATOM 825 O O . VAL A 1 103 ? -1.524 2.848 -3.677 1.00 95.69 103 VAL A O 1
ATOM 828 N N . PHE A 1 104 ? -1.804 3.668 -5.750 1.00 97.31 104 PHE A N 1
ATOM 829 C CA . PHE A 1 104 ? -2.837 4.627 -5.375 1.00 97.31 104 PHE A CA 1
ATOM 830 C C . PHE A 1 104 ? -4.095 3.934 -4.822 1.00 97.31 104 PHE A C 1
ATOM 832 O O . PHE A 1 104 ? -4.559 4.315 -3.743 1.00 97.31 104 PHE A O 1
ATOM 839 N N . THR A 1 105 ? -4.616 2.886 -5.475 1.00 97.81 105 THR A N 1
ATOM 840 C CA . THR A 1 105 ? -5.795 2.153 -4.973 1.00 97.81 105 THR A CA 1
ATOM 841 C C . THR A 1 105 ? -5.526 1.499 -3.619 1.00 97.81 105 THR A C 1
ATOM 843 O O . THR A 1 105 ? -6.362 1.618 -2.727 1.00 97.81 105 THR A O 1
ATOM 846 N N . ILE A 1 106 ? -4.323 0.961 -3.384 1.00 96.75 106 ILE A N 1
ATOM 847 C CA . ILE A 1 106 ? -3.912 0.450 -2.063 1.00 96.75 106 ILE A CA 1
ATOM 848 C C . ILE A 1 106 ? -4.016 1.544 -0.988 1.00 96.75 106 ILE A C 1
ATOM 850 O O . ILE A 1 106 ? -4.513 1.302 0.120 1.00 96.75 106 ILE A O 1
ATOM 854 N N . PHE A 1 107 ? -3.573 2.772 -1.279 1.00 96.62 107 PHE A N 1
ATOM 855 C CA . PHE A 1 107 ? -3.720 3.891 -0.343 1.00 96.62 107 PHE A CA 1
ATOM 856 C C . PHE A 1 107 ? -5.183 4.304 -0.140 1.00 96.62 107 PHE A C 1
ATOM 858 O O . PHE A 1 107 ? -5.555 4.647 0.989 1.00 96.62 107 PHE A O 1
ATOM 865 N N . VAL A 1 108 ? -6.023 4.239 -1.179 1.00 98.00 108 VAL A N 1
ATOM 866 C CA . VAL A 1 108 ? -7.475 4.465 -1.064 1.00 98.00 108 VAL A CA 1
ATOM 867 C C . VAL A 1 108 ? -8.084 3.435 -0.119 1.00 98.00 108 VAL A C 1
ATOM 869 O O . VAL A 1 108 ? -8.731 3.807 0.866 1.00 98.00 108 VAL A O 1
ATOM 872 N N . THR A 1 109 ? -7.819 2.152 -0.353 1.00 97.38 109 THR A N 1
ATOM 873 C CA . THR A 1 109 ? -8.334 1.049 0.459 1.00 97.38 109 THR A CA 1
ATOM 874 C C . THR A 1 109 ? -7.867 1.179 1.909 1.00 97.38 109 THR A C 1
ATOM 876 O O . THR A 1 109 ? -8.674 1.065 2.837 1.00 97.38 109 THR A O 1
ATOM 879 N N . TYR A 1 110 ? -6.611 1.578 2.145 1.00 96.06 110 TYR A N 1
ATOM 880 C CA . TYR A 1 110 ? -6.126 1.905 3.488 1.00 96.06 110 TYR A CA 1
ATOM 881 C C . TYR A 1 110 ? -6.819 3.102 4.141 1.00 96.06 110 TYR A C 1
ATOM 883 O O . TYR A 1 110 ? -7.065 3.077 5.352 1.00 96.06 110 TYR A O 1
ATOM 891 N N . ALA A 1 111 ? -7.131 4.154 3.386 1.00 96.88 111 ALA A N 1
ATOM 892 C CA . ALA A 1 111 ? -7.842 5.315 3.907 1.00 96.88 111 ALA A CA 1
ATOM 893 C C . ALA A 1 111 ? -9.269 4.946 4.338 1.00 96.88 111 ALA A C 1
ATOM 895 O O . ALA A 1 111 ? -9.702 5.339 5.429 1.00 96.88 111 ALA A O 1
ATOM 896 N N . VAL A 1 112 ? -9.974 4.155 3.522 1.00 97.38 112 VAL A N 1
ATOM 897 C CA . VAL A 1 112 ? -11.302 3.618 3.852 1.00 97.38 112 VAL A CA 1
ATOM 898 C C . VAL A 1 112 ? -11.211 2.728 5.090 1.00 97.38 112 VAL A C 1
ATOM 900 O O . VAL A 1 112 ? -11.944 2.945 6.057 1.00 97.38 112 VAL A O 1
ATOM 903 N N . TRP A 1 113 ? -10.250 1.803 5.121 1.00 96.12 113 TRP A N 1
ATOM 904 C CA . TRP A 1 113 ? -10.009 0.913 6.256 1.00 96.12 113 TRP A CA 1
ATOM 905 C C . TRP A 1 113 ? -9.768 1.690 7.560 1.00 96.12 113 TRP A C 1
ATOM 907 O O . TRP A 1 113 ? -10.373 1.390 8.594 1.00 96.12 113 TRP A O 1
ATOM 917 N N . ASP A 1 114 ? -8.937 2.740 7.525 1.00 94.38 114 ASP A N 1
ATOM 918 C CA . ASP A 1 114 ? -8.656 3.591 8.689 1.00 94.38 114 ASP A CA 1
ATOM 919 C C . ASP A 1 114 ? -9.908 4.347 9.162 1.00 94.38 114 ASP A C 1
ATOM 921 O O . ASP A 1 114 ? -10.111 4.507 10.372 1.00 94.38 114 ASP A O 1
ATOM 925 N N . ARG A 1 115 ? -10.777 4.782 8.238 1.00 95.50 115 ARG A N 1
ATOM 926 C CA . ARG A 1 115 ? -12.056 5.417 8.589 1.00 95.50 115 ARG A CA 1
ATOM 927 C C . ARG A 1 115 ? -13.027 4.442 9.241 1.00 95.50 115 ARG A C 1
ATOM 929 O O . ARG A 1 115 ? -13.581 4.788 10.287 1.00 95.50 115 ARG A O 1
ATOM 936 N N . ILE A 1 116 ? -13.204 3.243 8.679 1.00 95.44 116 ILE A N 1
ATOM 937 C CA . ILE A 1 116 ? -14.081 2.218 9.267 1.00 95.44 116 ILE A CA 1
ATOM 938 C C . ILE A 1 116 ? -13.579 1.863 10.664 1.00 95.44 116 ILE A C 1
ATOM 940 O O . ILE A 1 116 ? -14.344 1.954 11.626 1.00 95.44 116 ILE A O 1
ATOM 944 N N . LYS A 1 117 ? -12.276 1.597 10.813 1.00 92.44 117 LYS A N 1
ATOM 945 C CA . LYS A 1 117 ? -11.675 1.306 12.117 1.00 92.44 117 LYS A CA 1
ATOM 946 C C . LYS A 1 117 ? -11.905 2.430 13.127 1.00 92.44 117 LYS A C 1
ATOM 948 O O . LYS A 1 117 ? -12.251 2.174 14.276 1.00 92.44 117 LYS A O 1
ATOM 953 N N . ARG A 1 118 ? -11.730 3.693 12.734 1.00 92.44 118 ARG A N 1
ATOM 954 C CA . ARG A 1 118 ? -11.997 4.820 13.641 1.00 92.44 118 ARG A CA 1
ATOM 955 C C . ARG A 1 118 ? -13.469 4.883 14.049 1.00 92.44 118 ARG A C 1
ATOM 957 O O . ARG A 1 118 ? -13.762 5.286 15.172 1.00 92.44 118 ARG A O 1
ATOM 964 N N . SER A 1 119 ? -14.379 4.516 13.146 1.00 93.69 119 SER A N 1
ATOM 965 C CA . SER A 1 119 ? -15.814 4.507 13.422 1.00 93.69 119 SER A CA 1
ATOM 966 C C . SER A 1 119 ? -16.239 3.392 14.382 1.00 93.69 119 SER A C 1
ATOM 968 O O . SER A 1 119 ? -17.069 3.647 15.252 1.00 93.69 119 SER A O 1
ATOM 970 N N . GLU A 1 120 ? -15.603 2.226 14.277 1.00 90.06 120 GLU A N 1
ATOM 971 C CA . GLU A 1 120 ? -15.796 1.057 15.141 1.00 90.06 120 GLU A CA 1
ATOM 972 C C . GLU A 1 120 ? -15.395 1.342 16.589 1.00 90.06 120 GLU A C 1
ATOM 974 O O . GLU A 1 120 ? -16.138 1.056 17.524 1.00 90.06 120 GLU A O 1
ATOM 979 N N . TYR A 1 121 ? -14.263 2.019 16.790 1.00 89.81 121 TYR A N 1
ATOM 980 C CA . TYR A 1 121 ? -13.756 2.331 18.128 1.00 89.81 121 TYR A CA 1
ATOM 981 C C . TYR A 1 121 ? -14.069 3.763 18.587 1.00 89.81 121 TYR A C 1
ATOM 983 O O . TYR A 1 121 ? -13.289 4.364 19.328 1.00 89.81 121 TYR A O 1
ATOM 991 N N . LYS A 1 122 ? -15.210 4.339 18.177 1.00 91.06 122 LYS A N 1
ATOM 992 C CA . LYS A 1 122 ? -15.632 5.682 18.632 1.00 91.06 122 LYS A CA 1
ATOM 993 C C . LYS A 1 122 ? -15.797 5.775 20.149 1.00 91.06 122 LYS A C 1
ATOM 995 O O . LYS A 1 122 ? -15.550 6.839 20.714 1.00 91.06 122 LYS A O 1
ATOM 1000 N N . TYR A 1 123 ? -16.183 4.682 20.808 1.00 88.38 123 TYR A N 1
ATOM 1001 C CA . TYR A 1 123 ? -16.354 4.637 22.263 1.00 88.38 123 TYR A CA 1
ATOM 1002 C C . TYR A 1 123 ? -15.046 4.924 23.021 1.00 88.38 123 TYR A C 1
ATOM 1004 O O . TYR A 1 123 ? -15.091 5.523 24.096 1.00 88.38 123 TYR A O 1
ATOM 1012 N N . LEU A 1 124 ? -13.880 4.625 22.423 1.00 85.38 124 LEU A N 1
ATOM 1013 C CA . LEU A 1 124 ? -12.578 4.955 23.010 1.00 85.38 124 LEU A CA 1
ATOM 1014 C C . LEU A 1 124 ? -12.384 6.458 23.200 1.00 85.38 124 LEU A C 1
ATOM 1016 O O . LEU A 1 124 ? -11.630 6.842 24.077 1.00 85.38 124 LEU A O 1
ATOM 1020 N N . LYS A 1 125 ? -13.104 7.323 22.474 1.00 88.00 125 LYS A N 1
ATOM 1021 C CA . LYS A 1 125 ? -13.039 8.774 22.703 1.00 88.00 125 LYS A CA 1
ATOM 1022 C C . LYS A 1 125 ? -13.356 9.153 24.158 1.00 88.00 125 LYS A C 1
ATOM 1024 O O . LYS A 1 125 ? -12.813 10.131 24.654 1.00 88.00 125 LYS A O 1
ATOM 1029 N N . LYS A 1 126 ? -14.240 8.402 24.825 1.00 89.00 126 LYS A N 1
ATOM 1030 C CA . LYS A 1 126 ? -14.600 8.640 26.232 1.00 89.00 126 LYS A CA 1
ATOM 1031 C C . LYS A 1 126 ? -13.669 7.926 27.216 1.00 89.00 126 LYS A C 1
ATOM 1033 O O . LYS A 1 126 ? -13.498 8.414 28.322 1.00 89.00 126 LYS A O 1
ATOM 1038 N N . GLN A 1 127 ? -13.114 6.777 26.828 1.00 88.88 127 GLN A N 1
ATOM 1039 C CA . GLN A 1 127 ? -12.345 5.901 27.719 1.00 88.88 127 GLN A CA 1
ATOM 1040 C C . GLN A 1 127 ? -10.832 6.171 27.679 1.00 88.88 127 GLN A C 1
ATOM 1042 O O . GLN A 1 127 ? -10.173 6.133 28.707 1.00 88.88 127 GLN A O 1
ATOM 1047 N N . ASP A 1 128 ? -10.290 6.426 26.490 1.00 87.88 128 ASP A N 1
ATOM 1048 C CA . ASP A 1 128 ? -8.870 6.646 26.208 1.00 87.88 128 ASP A CA 1
ATOM 1049 C C . ASP A 1 128 ? -8.775 7.618 25.019 1.00 87.88 128 ASP A C 1
ATOM 1051 O O . ASP A 1 128 ? -8.636 7.231 23.848 1.00 87.88 128 ASP A O 1
ATOM 1055 N N . ASN A 1 129 ? -8.948 8.909 25.329 1.00 88.31 129 ASN A N 1
ATOM 1056 C CA . ASN A 1 129 ? -8.960 9.980 24.333 1.00 88.31 129 ASN A CA 1
ATOM 1057 C C . ASN A 1 129 ? -7.668 9.979 23.505 1.00 88.31 129 ASN A C 1
ATOM 1059 O O . ASN A 1 129 ? -7.714 10.119 22.283 1.00 88.31 129 ASN A O 1
ATOM 1063 N N . ASP A 1 130 ? -6.536 9.703 24.146 1.00 88.50 130 ASP A N 1
ATOM 1064 C CA . ASP A 1 130 ? -5.236 9.685 23.499 1.00 88.50 130 ASP A CA 1
ATOM 1065 C C . ASP A 1 130 ? -5.154 8.552 22.459 1.00 88.50 130 ASP A C 1
ATOM 1067 O O . ASP A 1 130 ? -4.551 8.702 21.391 1.00 88.50 130 ASP A O 1
ATOM 1071 N N . ALA A 1 131 ? -5.720 7.372 22.738 1.00 86.50 131 ALA A N 1
ATOM 1072 C CA . ALA A 1 131 ? -5.755 6.270 21.775 1.00 86.50 131 ALA A CA 1
ATOM 1073 C C . ALA A 1 131 ? -6.680 6.556 20.589 1.00 86.50 131 ALA A C 1
ATOM 1075 O O . ALA A 1 131 ? -6.402 6.097 19.470 1.00 86.50 131 ALA A O 1
ATOM 1076 N N . TYR A 1 132 ? -7.766 7.294 20.821 1.00 89.31 132 TYR A N 1
ATOM 1077 C CA . TYR A 1 132 ? -8.664 7.765 19.772 1.00 89.31 132 TYR A CA 1
ATOM 1078 C C . TYR A 1 132 ? -8.005 8.853 18.907 1.00 89.31 132 TYR A C 1
ATOM 1080 O O . 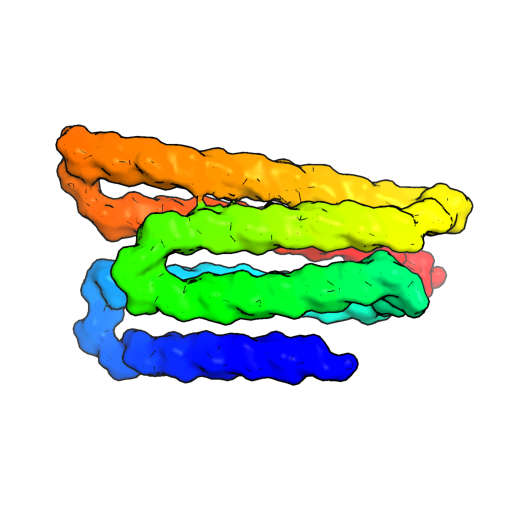TYR A 1 132 ? -8.086 8.795 17.675 1.00 89.31 132 TYR A O 1
ATOM 1088 N N . GLU A 1 133 ? -7.289 9.796 19.520 1.00 90.50 133 GLU A N 1
ATOM 1089 C CA . GLU A 1 133 ? -6.535 10.837 18.821 1.00 90.50 133 GLU A CA 1
ATOM 1090 C C . GLU A 1 133 ? -5.441 10.237 17.932 1.00 90.50 133 GLU A C 1
ATOM 1092 O O . GLU A 1 133 ? -5.362 10.561 16.746 1.00 90.50 133 GLU A O 1
ATOM 1097 N N . ASN A 1 134 ? -4.696 9.247 18.428 1.00 89.19 134 ASN A N 1
ATOM 1098 C CA . ASN A 1 134 ? -3.716 8.518 17.620 1.00 89.19 134 ASN A CA 1
ATOM 1099 C C . ASN A 1 134 ? -4.328 7.876 16.364 1.00 89.19 134 ASN A C 1
ATOM 1101 O O . ASN A 1 134 ? -3.688 7.836 15.309 1.00 89.19 134 ASN A O 1
ATOM 1105 N N . MET A 1 135 ? -5.571 7.380 16.438 1.00 89.81 135 MET A N 1
ATOM 1106 C CA . MET A 1 135 ? -6.275 6.876 15.250 1.00 89.81 135 MET A CA 1
ATOM 1107 C C . MET A 1 135 ? -6.636 7.996 14.275 1.00 89.81 135 MET A C 1
ATOM 1109 O O . MET A 1 135 ? -6.554 7.799 13.062 1.00 89.81 135 MET A O 1
ATOM 1113 N N . ALA A 1 136 ? -7.009 9.170 14.783 1.00 91.94 136 ALA A N 1
ATOM 1114 C CA . ALA A 1 136 ? -7.289 10.339 13.960 1.00 91.94 136 ALA A CA 1
ATOM 1115 C C . ALA A 1 136 ? -6.033 10.830 13.229 1.00 91.94 136 ALA A C 1
ATOM 1117 O O . ALA A 1 136 ? -6.085 11.053 12.019 1.00 91.94 136 ALA A O 1
ATOM 1118 N N . ILE A 1 137 ? -4.904 10.941 13.937 1.00 92.31 137 ILE A N 1
ATOM 1119 C CA . ILE A 1 137 ? -3.613 11.335 13.360 1.00 92.31 137 ILE A CA 1
ATOM 1120 C C . ILE A 1 137 ? -3.189 10.322 12.291 1.00 92.31 137 ILE A C 1
ATOM 1122 O O . ILE A 1 137 ? -2.820 10.718 11.186 1.00 92.31 137 ILE A O 1
ATOM 1126 N N . ARG A 1 138 ? -3.316 9.017 12.575 1.00 90.94 138 ARG A N 1
ATOM 1127 C CA . ARG A 1 138 ? -3.056 7.954 11.593 1.00 90.94 138 ARG A CA 1
ATOM 1128 C C . ARG A 1 138 ? -3.890 8.132 10.327 1.00 90.94 138 ARG A C 1
ATOM 1130 O O . ARG A 1 138 ? -3.323 8.136 9.242 1.00 90.94 138 ARG A O 1
ATOM 1137 N N . SER A 1 139 ? -5.199 8.337 10.465 1.00 93.06 139 SER A N 1
ATOM 1138 C CA . SER A 1 139 ? -6.082 8.555 9.316 1.00 93.06 139 SER A CA 1
ATOM 1139 C C . SER A 1 139 ? -5.674 9.796 8.513 1.00 93.06 139 SER A C 1
ATOM 1141 O O . SER A 1 139 ? -5.564 9.708 7.296 1.00 93.06 139 SER A O 1
ATOM 1143 N N . ARG A 1 140 ? -5.356 10.925 9.168 1.00 93.81 140 ARG A N 1
ATOM 1144 C CA . ARG A 1 140 ? -4.881 12.148 8.488 1.00 93.81 140 ARG A CA 1
ATOM 1145 C C . ARG A 1 140 ? -3.609 11.905 7.678 1.00 93.81 140 ARG A C 1
ATOM 1147 O O . ARG A 1 140 ? -3.516 12.358 6.545 1.00 93.81 140 ARG A O 1
ATOM 1154 N N . LYS A 1 141 ? -2.640 11.175 8.233 1.00 93.38 141 LYS A N 1
ATOM 1155 C CA . LYS A 1 141 ? -1.393 10.854 7.526 1.00 93.38 141 LYS A CA 1
ATOM 1156 C C . LYS A 1 141 ? -1.608 9.884 6.372 1.00 93.38 141 LYS A C 1
ATOM 1158 O O . LYS A 1 141 ? -0.986 10.076 5.335 1.00 93.38 141 LYS A O 1
ATOM 1163 N N . THR A 1 142 ? -2.514 8.914 6.509 1.00 94.81 142 THR A N 1
ATOM 1164 C CA . THR A 1 142 ? -2.933 8.071 5.379 1.00 94.81 142 THR A CA 1
ATOM 1165 C C . THR A 1 142 ? -3.539 8.926 4.259 1.00 94.81 142 THR A C 1
ATOM 1167 O O . THR A 1 142 ? -3.178 8.727 3.108 1.00 94.81 142 THR A O 1
ATOM 1170 N N . ILE A 1 143 ? -4.362 9.937 4.574 1.00 96.44 143 ILE A N 1
ATOM 1171 C CA . ILE A 1 143 ? -4.895 10.881 3.570 1.00 96.44 143 ILE A CA 1
ATOM 1172 C C . ILE A 1 143 ? -3.792 11.728 2.919 1.00 96.44 143 ILE A C 1
ATOM 1174 O O . ILE A 1 143 ? -3.828 11.940 1.713 1.00 96.44 143 ILE A O 1
ATOM 1178 N N . ILE A 1 144 ? -2.796 12.186 3.683 1.00 96.31 144 ILE A N 1
ATOM 1179 C CA . ILE A 1 144 ? -1.644 12.907 3.115 1.00 96.31 144 ILE A CA 1
ATOM 1180 C C . ILE A 1 144 ? -0.865 11.996 2.160 1.00 96.31 144 ILE A C 1
ATOM 1182 O O . ILE A 1 144 ? -0.556 12.412 1.051 1.00 96.31 144 ILE A O 1
ATOM 1186 N N . CYS A 1 145 ? -0.591 10.748 2.548 1.00 95.81 145 CYS A N 1
ATOM 1187 C CA . CYS A 1 145 ? 0.105 9.798 1.676 1.00 95.81 145 CYS A CA 1
ATOM 1188 C C . CYS A 1 145 ? -0.722 9.456 0.432 1.00 95.81 145 CYS A C 1
ATOM 1190 O O . CYS A 1 145 ? -0.156 9.349 -0.646 1.00 95.81 145 CYS A O 1
ATOM 1192 N N . LEU A 1 146 ? -2.049 9.365 0.565 1.00 96.44 146 LEU A N 1
ATOM 1193 C CA . LEU A 1 146 ? -2.963 9.211 -0.563 1.00 96.44 146 LEU A CA 1
ATOM 1194 C C . LEU A 1 146 ? -2.856 10.399 -1.531 1.00 96.44 146 LEU A C 1
ATOM 1196 O O . LEU A 1 146 ? -2.692 10.194 -2.729 1.00 96.44 146 LEU A O 1
ATOM 1200 N N . ALA A 1 147 ? -2.880 11.633 -1.023 1.00 97.44 147 ALA A N 1
ATOM 1201 C CA . ALA A 1 147 ? -2.714 12.830 -1.847 1.00 97.44 147 ALA A CA 1
ATOM 1202 C C . ALA A 1 147 ? -1.344 12.868 -2.545 1.00 97.44 147 ALA A C 1
ATOM 1204 O O . ALA A 1 147 ? -1.270 13.203 -3.723 1.00 97.44 147 ALA A O 1
ATOM 1205 N N . VAL A 1 148 ? -0.272 12.466 -1.853 1.00 97.56 148 VAL A N 1
ATOM 1206 C CA . VAL A 1 148 ? 1.064 12.345 -2.460 1.00 97.56 148 VAL A CA 1
ATOM 1207 C C . VAL A 1 148 ? 1.087 11.247 -3.527 1.00 97.56 148 VAL A C 1
ATOM 1209 O O . VAL A 1 148 ? 1.610 11.482 -4.607 1.00 97.56 148 VAL A O 1
ATOM 1212 N N . SER A 1 149 ? 0.477 10.081 -3.285 1.00 96.81 149 SER A N 1
ATOM 1213 C CA . SER A 1 149 ? 0.388 9.017 -4.298 1.00 96.81 149 SER A CA 1
ATOM 1214 C C . SER A 1 149 ? -0.414 9.448 -5.527 1.00 96.81 149 SER A C 1
ATOM 1216 O O . SER A 1 149 ? -0.031 9.128 -6.644 1.00 96.81 149 SER A O 1
ATOM 1218 N N . PHE A 1 150 ? -1.475 10.240 -5.336 1.00 97.25 150 PHE A N 1
ATOM 1219 C CA . PHE A 1 150 ? -2.232 10.831 -6.435 1.00 97.25 150 PHE A CA 1
ATOM 1220 C C . PHE A 1 150 ? -1.383 11.825 -7.228 1.00 97.25 150 PHE A C 1
ATOM 1222 O O . PHE A 1 150 ? -1.390 11.801 -8.452 1.00 97.25 150 PHE A O 1
ATOM 1229 N N . ALA A 1 151 ? -0.607 12.667 -6.539 1.00 96.44 151 ALA A N 1
ATOM 1230 C CA . ALA A 1 151 ? 0.317 13.585 -7.192 1.00 96.44 151 ALA A CA 1
ATOM 1231 C C . ALA A 1 151 ? 1.394 12.836 -7.992 1.00 96.44 151 ALA A C 1
ATOM 1233 O O . ALA A 1 151 ? 1.698 13.258 -9.098 1.00 96.44 151 ALA A O 1
ATOM 1234 N N . ILE A 1 152 ? 1.923 11.716 -7.480 1.00 95.56 152 ILE A N 1
ATOM 1235 C CA . ILE A 1 152 ? 2.858 10.847 -8.218 1.00 95.56 152 ILE A CA 1
ATOM 1236 C C . ILE A 1 152 ? 2.181 10.244 -9.454 1.00 95.56 152 ILE A C 1
ATOM 1238 O O . ILE A 1 152 ? 2.781 10.250 -10.521 1.00 95.56 152 ILE A O 1
ATOM 1242 N N . LEU A 1 153 ? 0.940 9.763 -9.332 1.00 95.00 153 LEU A N 1
ATOM 1243 C CA . LEU A 1 153 ? 0.175 9.209 -10.454 1.00 95.00 153 LEU A CA 1
ATOM 1244 C C . LEU A 1 153 ? -0.042 10.249 -11.563 1.00 95.00 153 LEU A C 1
ATOM 1246 O O . LEU A 1 153 ? 0.222 9.964 -12.724 1.00 95.00 153 LEU A O 1
ATOM 1250 N N . VAL A 1 154 ? -0.479 11.458 -11.198 1.00 94.56 154 VAL A N 1
ATOM 1251 C CA . VAL A 1 154 ? -0.696 12.569 -12.141 1.00 94.56 154 VAL A CA 1
ATOM 1252 C C . VAL A 1 154 ? 0.623 13.062 -12.732 1.00 94.56 154 VAL A C 1
ATOM 1254 O O . VAL A 1 154 ? 0.708 13.335 -13.926 1.00 94.56 154 VAL A O 1
ATOM 1257 N N . TYR A 1 155 ? 1.665 13.169 -11.904 1.00 92.38 155 TYR A N 1
ATOM 1258 C CA . TYR A 1 155 ? 3.011 13.494 -12.363 1.00 92.38 155 TYR A CA 1
ATOM 1259 C C . TYR A 1 155 ? 3.454 12.484 -13.418 1.00 92.38 155 TYR A C 1
ATOM 1261 O O . TYR A 1 155 ? 3.812 12.889 -14.512 1.00 92.38 155 TYR A O 1
ATOM 1269 N N . HIS A 1 156 ? 3.346 11.187 -13.132 1.00 92.06 156 HIS A N 1
ATOM 1270 C CA . HIS A 1 156 ? 3.705 10.130 -14.068 1.00 92.06 156 HIS A CA 1
ATOM 1271 C C . HIS A 1 156 ? 2.890 10.210 -15.366 1.00 92.06 156 HIS A C 1
ATOM 1273 O O . HIS A 1 156 ? 3.466 10.196 -16.446 1.00 92.06 156 HIS A O 1
ATOM 1279 N N . SER A 1 157 ? 1.565 10.376 -15.285 1.00 90.75 157 SER A N 1
ATOM 1280 C CA . SER A 1 157 ? 0.718 10.423 -16.483 1.00 90.75 157 SER A CA 1
ATOM 1281 C C . SER A 1 157 ? 1.024 11.609 -17.402 1.00 90.75 157 SER A C 1
ATOM 1283 O O . SER A 1 157 ? 0.846 11.492 -18.602 1.00 90.75 157 SER A O 1
ATOM 1285 N N . ILE A 1 158 ? 1.456 12.751 -16.854 1.00 90.81 158 ILE A N 1
ATOM 1286 C CA . ILE A 1 158 ? 1.738 13.969 -17.634 1.00 90.81 158 ILE A CA 1
ATOM 1287 C C . ILE A 1 158 ? 3.202 14.010 -18.091 1.00 90.81 158 ILE A C 1
ATOM 1289 O O . ILE A 1 158 ? 3.508 14.375 -19.222 1.00 90.81 158 ILE A O 1
ATOM 1293 N N . IL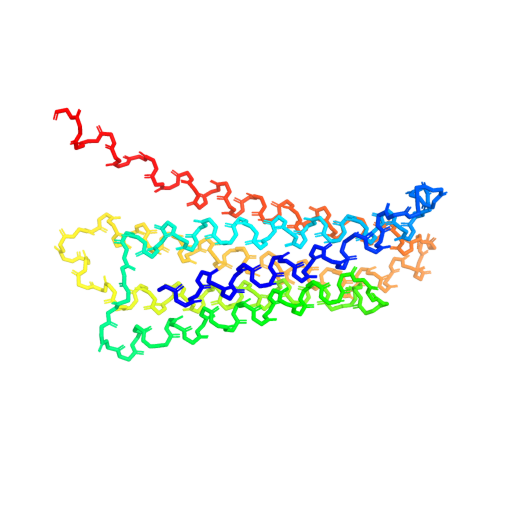E A 1 159 ? 4.128 13.692 -17.185 1.00 84.94 159 ILE A N 1
ATOM 1294 C CA . ILE A 1 159 ? 5.566 13.888 -17.392 1.00 84.94 159 ILE A CA 1
ATOM 1295 C C . ILE A 1 159 ? 6.132 12.802 -18.289 1.00 84.94 159 ILE A C 1
ATOM 1297 O O . ILE A 1 159 ? 6.991 13.116 -19.104 1.00 84.94 159 ILE A O 1
ATOM 1301 N N . THR A 1 160 ? 5.688 11.551 -18.153 1.00 81.69 160 THR A N 1
ATOM 1302 C CA . THR A 1 160 ? 6.239 10.456 -18.958 1.00 81.69 160 THR A CA 1
ATOM 1303 C C . THR A 1 160 ? 5.982 10.713 -20.444 1.00 81.69 160 THR A C 1
ATOM 1305 O O . THR A 1 160 ? 6.922 10.669 -21.229 1.00 81.69 160 THR A O 1
ATOM 1308 N N . GLU A 1 161 ? 4.766 11.127 -20.813 1.00 83.44 161 GLU A N 1
ATOM 1309 C CA . GLU A 1 161 ? 4.423 11.517 -22.189 1.00 83.44 161 GLU A CA 1
ATOM 1310 C C . GLU A 1 161 ? 5.258 12.725 -22.659 1.00 83.44 161 GLU A C 1
ATOM 1312 O O . GLU A 1 161 ? 5.965 12.656 -23.664 1.00 83.44 161 GLU A O 1
ATOM 1317 N N . TYR A 1 162 ? 5.289 13.805 -21.872 1.00 87.62 162 TYR A N 1
ATOM 1318 C CA . TYR A 1 162 ? 5.988 15.040 -22.245 1.00 87.62 162 TYR A CA 1
ATOM 1319 C C . TYR A 1 162 ? 7.519 14.892 -22.355 1.00 87.62 162 TYR A C 1
ATOM 1321 O O . TYR A 1 162 ? 8.150 15.469 -23.247 1.00 87.62 162 TYR A O 1
ATOM 1329 N N . MET A 1 163 ? 8.147 14.152 -21.435 1.00 82.19 163 MET A N 1
ATOM 1330 C CA . MET A 1 163 ? 9.606 14.007 -21.366 1.00 82.19 163 MET A CA 1
ATOM 1331 C C . MET A 1 163 ? 10.149 13.066 -22.437 1.00 82.19 163 MET A C 1
ATOM 1333 O O . MET A 1 163 ? 11.236 13.329 -22.959 1.00 82.19 163 MET A O 1
ATOM 1337 N N . ILE A 1 164 ? 9.410 12.002 -22.768 1.00 81.38 164 ILE A N 1
ATOM 1338 C CA . ILE A 1 164 ? 9.784 11.079 -23.844 1.00 81.38 164 ILE A CA 1
ATOM 1339 C C . ILE A 1 164 ? 9.801 11.833 -25.177 1.00 81.38 164 ILE A C 1
ATOM 1341 O O . ILE A 1 164 ? 10.796 11.768 -25.899 1.00 81.38 164 ILE A O 1
ATOM 1345 N N . GLU A 1 165 ? 8.764 12.624 -25.465 1.00 87.12 165 GLU A N 1
ATOM 1346 C CA . GLU A 1 165 ? 8.681 13.387 -26.715 1.00 87.12 165 GLU A CA 1
ATOM 1347 C C . GLU A 1 165 ? 9.708 14.524 -26.798 1.00 87.12 165 GLU A C 1
ATOM 1349 O O . GLU A 1 165 ? 10.338 14.723 -27.838 1.00 87.12 165 GLU A O 1
ATOM 1354 N N . THR A 1 166 ? 9.903 15.276 -25.710 1.00 89.75 166 THR A N 1
ATOM 1355 C CA . THR A 1 166 ? 10.691 16.521 -25.755 1.00 89.75 166 THR A CA 1
ATOM 1356 C C . THR A 1 166 ? 12.190 16.295 -25.565 1.00 89.75 166 THR A C 1
ATOM 1358 O O . THR A 1 166 ? 13.003 16.967 -26.200 1.00 89.75 166 THR A O 1
ATOM 1361 N N . TYR A 1 167 ? 12.578 15.382 -24.671 1.00 86.56 167 TYR A N 1
ATOM 1362 C CA . TYR A 1 167 ? 13.969 15.239 -24.225 1.00 86.56 167 TYR A CA 1
ATOM 1363 C C . TYR A 1 167 ? 14.629 13.936 -24.669 1.00 86.56 167 TYR A C 1
ATOM 1365 O O . TYR A 1 167 ? 15.790 13.720 -24.324 1.00 86.56 167 TYR A O 1
ATOM 1373 N N . GLN A 1 168 ? 13.918 13.077 -25.413 1.00 88.00 168 GLN A N 1
ATOM 1374 C CA . GLN A 1 168 ? 14.398 11.745 -25.808 1.00 88.00 168 GLN A CA 1
ATOM 1375 C C . GLN A 1 168 ? 14.934 10.947 -24.607 1.00 88.00 168 GLN A C 1
ATOM 1377 O O . GLN A 1 168 ? 15.897 10.187 -24.720 1.00 88.00 168 GLN A O 1
ATOM 1382 N N . MET A 1 169 ? 14.348 11.171 -23.426 1.00 85.94 169 MET A N 1
ATOM 1383 C CA . MET A 1 169 ? 14.759 10.474 -22.216 1.00 85.94 169 MET A CA 1
ATOM 1384 C C . MET A 1 169 ? 14.380 9.001 -22.355 1.00 85.94 169 MET A C 1
ATOM 1386 O O . MET A 1 169 ? 13.283 8.691 -22.823 1.00 85.94 169 MET A O 1
ATOM 1390 N N . SER A 1 170 ? 15.267 8.094 -21.941 1.00 88.38 170 SER A N 1
ATOM 1391 C CA . SER A 1 170 ? 14.937 6.672 -21.952 1.00 88.38 170 SER A CA 1
ATOM 1392 C C . SER A 1 170 ? 13.788 6.389 -20.983 1.00 88.38 170 SER A C 1
ATOM 1394 O O . SER A 1 170 ? 13.733 6.927 -19.871 1.00 88.38 170 SER A O 1
ATOM 1396 N N . GLU A 1 171 ? 12.876 5.510 -21.395 1.00 86.94 171 GLU A N 1
ATOM 1397 C CA . GLU A 1 171 ? 11.746 5.069 -20.573 1.00 86.94 171 GLU A CA 1
ATOM 1398 C C . GLU A 1 171 ? 12.223 4.493 -19.227 1.00 86.94 171 GLU A C 1
ATOM 1400 O O . GLU A 1 171 ? 11.651 4.780 -18.171 1.00 86.94 171 GLU A O 1
ATOM 1405 N N . SER A 1 172 ? 13.361 3.789 -19.251 1.00 88.75 172 SER A N 1
ATOM 1406 C CA . SER A 1 172 ? 14.018 3.207 -18.080 1.00 88.75 172 SER A CA 1
ATOM 1407 C C . SER A 1 172 ? 14.290 4.220 -16.961 1.00 88.75 172 SER A C 1
ATOM 1409 O O . SER A 1 172 ? 14.063 3.925 -15.785 1.00 88.75 172 SER A O 1
ATOM 1411 N N . VAL A 1 173 ? 14.708 5.444 -17.300 1.00 89.25 173 VAL A N 1
ATOM 1412 C CA . VAL A 1 173 ? 14.978 6.501 -16.311 1.00 89.25 173 VAL A CA 1
ATOM 1413 C C . VAL A 1 173 ? 13.680 6.998 -15.673 1.00 89.25 173 VAL A C 1
ATOM 1415 O O . VAL A 1 173 ? 13.635 7.211 -14.459 1.00 89.25 173 VAL A O 1
ATOM 1418 N N . GLY A 1 174 ? 12.610 7.148 -16.459 1.00 89.38 174 GLY A N 1
ATOM 1419 C CA . GLY A 1 174 ? 11.296 7.556 -15.953 1.00 89.38 174 GLY A CA 1
ATOM 1420 C C . GLY A 1 174 ? 10.739 6.539 -14.956 1.00 89.38 174 GLY A C 1
ATOM 1421 O O . GLY A 1 174 ? 10.321 6.903 -13.851 1.00 89.38 174 GLY A O 1
ATOM 1422 N N . ILE A 1 175 ? 10.841 5.256 -15.304 1.00 91.00 175 ILE A N 1
ATOM 1423 C CA . ILE A 1 175 ? 10.458 4.140 -14.438 1.00 91.00 175 ILE A CA 1
ATOM 1424 C C . ILE A 1 175 ? 11.297 4.113 -13.151 1.00 91.00 175 ILE A C 1
ATOM 1426 O O . ILE A 1 175 ? 10.752 3.967 -12.053 1.00 91.00 175 ILE A O 1
ATOM 1430 N N . ALA A 1 176 ? 12.616 4.292 -13.248 1.00 91.88 176 ALA A N 1
ATOM 1431 C CA . ALA A 1 176 ? 13.491 4.310 -12.078 1.00 91.88 176 ALA A CA 1
ATOM 1432 C C . ALA A 1 176 ? 13.121 5.441 -11.101 1.00 91.88 176 ALA A C 1
ATOM 1434 O O . ALA A 1 176 ? 13.025 5.216 -9.891 1.00 91.88 176 ALA A O 1
ATOM 1435 N N . ILE A 1 177 ? 12.841 6.646 -11.614 1.00 92.25 177 ILE A N 1
ATOM 1436 C CA . ILE A 1 177 ? 12.368 7.778 -10.802 1.00 92.25 177 ILE A CA 1
ATOM 1437 C C . ILE A 1 177 ? 11.044 7.423 -10.115 1.00 92.25 177 ILE A C 1
ATOM 1439 O O . ILE A 1 177 ? 10.900 7.649 -8.910 1.00 92.25 177 ILE A O 1
ATOM 1443 N N . LEU A 1 178 ? 10.097 6.828 -10.846 1.00 93.75 178 LEU A N 1
ATOM 1444 C CA . LEU A 1 178 ? 8.814 6.396 -10.293 1.00 93.75 178 LEU A CA 1
ATOM 1445 C C . LEU A 1 178 ? 8.999 5.410 -9.128 1.00 93.75 178 LEU A C 1
ATOM 1447 O O . LEU A 1 178 ? 8.422 5.602 -8.052 1.00 93.75 178 LEU A O 1
ATOM 1451 N N . LEU A 1 179 ? 9.832 4.384 -9.318 1.00 94.75 179 LEU A N 1
ATOM 1452 C CA . LEU A 1 179 ? 10.144 3.383 -8.298 1.00 94.75 179 LEU A CA 1
ATOM 1453 C C . LEU A 1 179 ? 10.758 4.015 -7.047 1.00 94.75 179 LEU A C 1
ATOM 1455 O O . LEU A 1 179 ? 10.366 3.668 -5.928 1.00 94.75 179 LEU A O 1
ATOM 1459 N N . VAL A 1 180 ? 11.672 4.975 -7.210 1.00 95.38 180 VAL A N 1
ATOM 1460 C CA . VAL A 1 180 ? 12.278 5.712 -6.092 1.00 95.38 180 VAL A CA 1
ATOM 1461 C C . VAL A 1 180 ? 11.230 6.533 -5.339 1.00 95.38 180 VAL A C 1
ATOM 14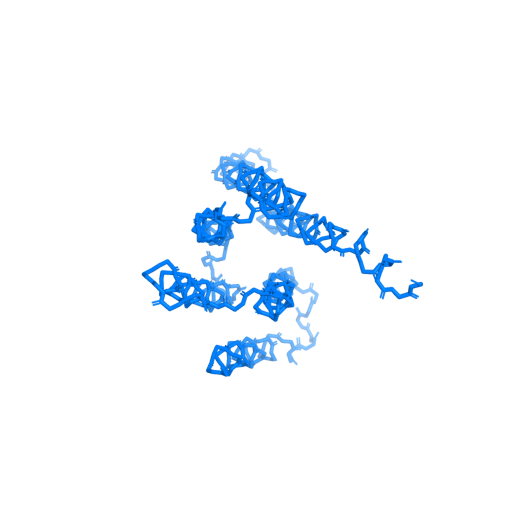63 O O . VAL A 1 180 ? 11.171 6.462 -4.109 1.00 95.38 180 VAL A O 1
ATOM 1466 N N . LEU A 1 181 ? 10.368 7.270 -6.047 1.00 95.81 181 LEU A N 1
ATOM 1467 C CA . LEU A 1 181 ? 9.315 8.086 -5.434 1.00 95.81 181 LEU A CA 1
ATOM 1468 C C . LEU A 1 181 ? 8.321 7.230 -4.637 1.00 95.81 181 LEU A C 1
ATOM 1470 O O . LEU A 1 181 ? 7.996 7.557 -3.491 1.00 95.81 181 LEU A O 1
ATOM 1474 N N . ILE A 1 182 ? 7.876 6.108 -5.207 1.00 95.38 182 ILE A N 1
ATOM 1475 C CA . ILE A 1 182 ? 6.968 5.170 -4.536 1.00 95.38 182 ILE A CA 1
ATOM 1476 C C . ILE A 1 182 ? 7.654 4.523 -3.331 1.00 95.38 182 ILE A C 1
ATOM 1478 O O . ILE A 1 182 ? 7.069 4.472 -2.246 1.00 95.38 182 ILE A O 1
ATOM 1482 N N . SER A 1 183 ? 8.907 4.092 -3.475 1.00 95.19 183 SER A N 1
ATOM 1483 C CA . SER A 1 183 ? 9.685 3.514 -2.374 1.00 95.19 183 SER A CA 1
ATOM 1484 C C . SER A 1 183 ? 9.830 4.495 -1.218 1.00 95.19 183 SER A C 1
ATOM 1486 O O . SER A 1 183 ? 9.547 4.147 -0.070 1.00 95.19 183 SER A O 1
ATOM 1488 N N . ALA A 1 184 ? 10.201 5.742 -1.512 1.00 96.19 184 ALA A N 1
ATOM 1489 C CA . ALA A 1 184 ? 10.329 6.798 -0.517 1.00 96.19 184 ALA A CA 1
ATOM 1490 C C . ALA A 1 184 ? 8.996 7.059 0.197 1.00 96.19 184 ALA A C 1
ATOM 1492 O O . ALA A 1 184 ? 8.963 7.121 1.429 1.00 96.19 184 ALA A O 1
ATOM 1493 N N . LEU A 1 185 ? 7.887 7.137 -0.548 1.00 96.38 185 LEU A N 1
ATOM 1494 C CA . LEU A 1 185 ? 6.547 7.305 0.015 1.00 96.38 185 LEU A CA 1
ATOM 1495 C C . LEU A 1 185 ? 6.177 6.153 0.959 1.00 96.38 185 LEU A C 1
ATOM 1497 O O . LEU A 1 185 ? 5.698 6.387 2.073 1.00 96.38 185 LEU A O 1
ATOM 1501 N N . VAL A 1 186 ? 6.406 4.909 0.536 1.00 94.50 186 VAL A N 1
ATOM 1502 C CA . VAL A 1 186 ? 6.081 3.708 1.316 1.00 94.50 186 VAL A CA 1
ATOM 1503 C C . VAL A 1 186 ? 6.938 3.639 2.574 1.00 94.50 186 VAL A C 1
ATOM 1505 O O . VAL A 1 186 ? 6.398 3.462 3.667 1.00 94.50 186 VAL A O 1
ATOM 1508 N N . ILE A 1 187 ? 8.253 3.824 2.453 1.00 93.69 187 ILE A N 1
ATOM 1509 C CA . ILE A 1 187 ? 9.181 3.813 3.589 1.00 93.69 187 ILE A CA 1
ATOM 1510 C C . ILE A 1 187 ? 8.806 4.917 4.579 1.00 93.69 187 ILE A C 1
ATOM 1512 O O . ILE A 1 187 ? 8.658 4.636 5.769 1.00 93.69 187 ILE A O 1
ATOM 1516 N N . TYR A 1 188 ? 8.563 6.141 4.100 1.00 95.19 188 TYR A N 1
ATOM 1517 C CA . TYR A 1 188 ? 8.117 7.259 4.932 1.00 95.19 188 TYR A CA 1
ATOM 1518 C C . TYR A 1 188 ? 6.820 6.927 5.678 1.00 95.19 188 TYR A C 1
ATOM 1520 O O . TYR A 1 188 ? 6.749 7.049 6.907 1.00 95.19 188 TYR A O 1
ATOM 1528 N N . TYR A 1 189 ? 5.803 6.443 4.956 1.00 94.06 189 TYR A N 1
ATOM 1529 C CA . TYR A 1 189 ? 4.521 6.054 5.538 1.00 94.06 189 TYR A CA 1
ATOM 1530 C C . TYR A 1 189 ? 4.698 4.995 6.634 1.00 94.06 189 TYR A C 1
ATOM 1532 O O . TYR A 1 189 ? 4.086 5.085 7.704 1.00 94.06 189 TYR A O 1
ATOM 1540 N N . ARG A 1 190 ? 5.552 3.992 6.396 1.00 91.25 190 ARG A N 1
ATOM 1541 C CA . ARG A 1 190 ? 5.779 2.871 7.318 1.00 91.25 190 ARG A CA 1
ATOM 1542 C C . ARG A 1 190 ? 6.591 3.265 8.538 1.00 91.25 190 ARG A C 1
ATOM 1544 O O . ARG A 1 190 ? 6.136 2.987 9.649 1.00 91.25 190 ARG A O 1
ATOM 1551 N N . ALA A 1 191 ? 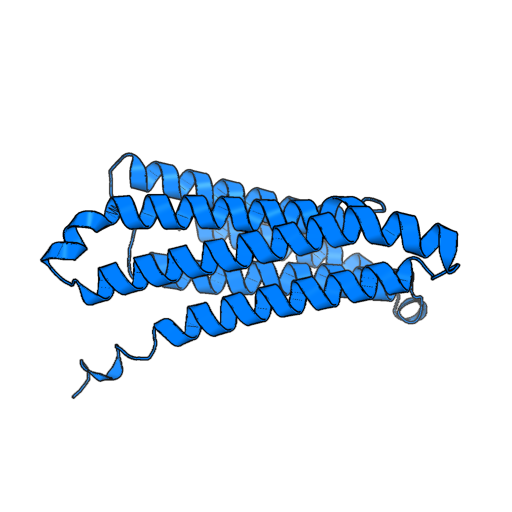7.718 3.944 8.346 1.00 91.06 191 ALA A N 1
ATOM 1552 C CA . ALA A 1 191 ? 8.562 4.441 9.428 1.00 91.06 191 ALA A CA 1
ATOM 1553 C C . ALA A 1 191 ? 7.738 5.296 10.397 1.00 91.06 191 ALA A C 1
ATOM 1555 O O . ALA A 1 191 ? 7.730 5.063 11.608 1.00 91.06 191 ALA A O 1
ATOM 1556 N N . TRP A 1 192 ? 6.927 6.204 9.852 1.00 90.50 192 TRP A N 1
ATOM 1557 C CA . TRP A 1 192 ? 6.039 7.031 10.655 1.00 90.50 192 TRP A CA 1
ATOM 1558 C C . TRP A 1 192 ? 4.968 6.207 11.395 1.00 90.50 192 TRP A C 1
ATOM 1560 O O . TRP A 1 192 ? 4.751 6.376 12.599 1.00 90.50 192 TRP A O 1
ATOM 1570 N N . LYS A 1 193 ? 4.311 5.268 10.700 1.00 84.50 193 LYS A N 1
ATOM 1571 C CA . LYS A 1 193 ? 3.243 4.426 11.271 1.00 84.50 193 LYS A CA 1
ATOM 1572 C C . LYS A 1 193 ? 3.746 3.490 12.377 1.00 84.50 193 LYS A C 1
ATOM 1574 O O . LYS A 1 193 ? 2.943 3.086 13.230 1.00 84.50 193 LYS A O 1
ATOM 1579 N N . TRP A 1 194 ? 5.0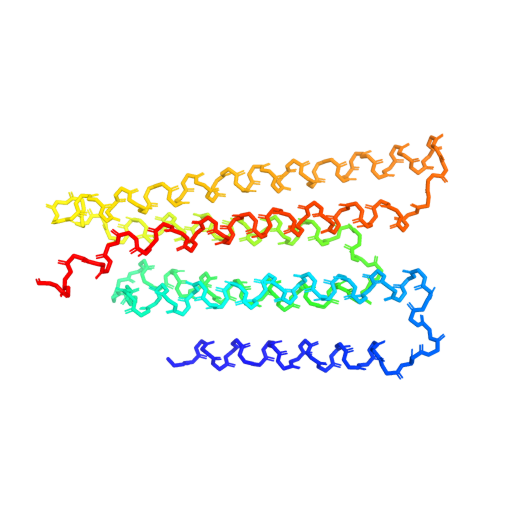27 3.124 12.358 1.00 84.12 194 TRP A N 1
ATOM 1580 C CA . TRP A 1 194 ? 5.671 2.333 13.406 1.00 84.12 194 TRP A CA 1
ATOM 1581 C C . TRP A 1 194 ? 6.092 3.186 14.607 1.00 84.12 194 TRP A C 1
ATOM 1583 O O . TRP A 1 194 ? 5.804 2.777 15.732 1.00 84.12 194 TRP A O 1
ATOM 1593 N N . ASN A 1 195 ? 6.627 4.391 14.388 1.00 85.06 195 ASN A N 1
ATOM 1594 C CA . ASN A 1 195 ? 7.107 5.264 15.466 1.00 85.06 195 ASN A CA 1
ATOM 1595 C C . ASN A 1 195 ? 5.990 5.729 16.428 1.00 85.06 195 ASN A C 1
ATOM 1597 O O . ASN A 1 195 ? 6.168 5.775 17.640 1.00 85.06 195 ASN A O 1
ATOM 1601 N N . MET A 1 196 ? 4.770 5.954 15.923 1.00 70.50 196 MET A N 1
ATOM 1602 C CA . MET A 1 196 ? 3.589 6.370 16.713 1.00 70.50 196 MET A CA 1
ATOM 1603 C C . MET A 1 196 ? 3.148 5.391 17.832 1.00 70.50 196 MET A C 1
ATOM 1605 O O . MET A 1 196 ? 2.109 5.602 18.462 1.00 70.50 196 MET A O 1
ATOM 1609 N N . ARG A 1 197 ? 3.845 4.266 18.043 1.00 60.75 197 ARG A N 1
ATOM 1610 C CA . ARG A 1 197 ? 3.406 3.187 18.945 1.00 60.75 197 ARG A CA 1
ATOM 1611 C C . ARG A 1 197 ? 4.373 2.831 20.069 1.00 60.75 197 ARG A C 1
ATOM 1613 O O . ARG A 1 197 ? 3.907 2.192 21.011 1.00 60.75 197 ARG A O 1
ATOM 1620 N N . GLU A 1 198 ? 5.646 3.206 20.002 1.00 54.16 198 GLU A N 1
ATOM 1621 C CA . GLU A 1 198 ? 6.618 2.872 21.060 1.00 54.16 198 GLU A CA 1
ATOM 1622 C C . GLU A 1 198 ? 6.474 3.776 22.288 1.00 54.16 198 GLU A C 1
ATOM 1624 O O . GLU A 1 198 ? 6.709 3.342 23.412 1.00 54.16 198 GLU A O 1
ATOM 1629 N N . THR A 1 199 ? 5.917 4.975 22.118 1.00 54.03 199 THR A N 1
ATOM 1630 C CA . THR A 1 199 ? 5.784 5.981 23.182 1.00 54.03 199 THR A CA 1
ATOM 1631 C C . THR A 1 199 ? 4.802 5.617 24.312 1.00 54.03 199 THR A C 1
ATOM 1633 O O . THR A 1 199 ? 4.636 6.407 25.231 1.00 54.03 199 THR A O 1
ATOM 1636 N N . ARG A 1 200 ? 4.129 4.451 24.288 1.00 53.69 200 ARG A N 1
ATOM 1637 C CA . ARG A 1 200 ? 3.133 4.073 25.323 1.00 53.69 200 ARG A CA 1
ATOM 1638 C C . ARG A 1 200 ? 3.328 2.732 26.022 1.00 53.69 200 ARG A C 1
ATOM 1640 O O . ARG A 1 200 ? 2.647 2.489 27.010 1.00 53.69 200 ARG A O 1
ATOM 1647 N N . LEU A 1 201 ? 4.230 1.865 25.562 1.00 50.47 201 LEU A N 1
ATOM 1648 C CA . LEU A 1 201 ? 4.509 0.613 26.285 1.00 50.47 201 LEU A CA 1
ATOM 1649 C C . LEU A 1 201 ? 5.487 0.815 27.455 1.00 50.47 201 LEU A C 1
ATOM 1651 O O . LEU A 1 201 ? 5.491 0.006 28.372 1.00 50.47 201 LEU A O 1
ATOM 1655 N N . GLY A 1 202 ? 6.236 1.924 27.480 1.00 49.25 202 GLY A N 1
ATOM 1656 C CA . GLY A 1 202 ? 7.172 2.246 28.565 1.00 49.25 202 GLY A CA 1
ATOM 1657 C C . GLY A 1 202 ? 6.539 2.710 29.885 1.00 49.25 202 GLY A C 1
ATOM 1658 O O . GLY A 1 202 ? 7.268 2.903 30.850 1.00 49.25 202 GLY A O 1
ATOM 1659 N N . PHE A 1 203 ? 5.213 2.888 29.950 1.00 49.53 203 PHE A N 1
ATOM 1660 C CA . PHE A 1 203 ? 4.513 3.361 31.156 1.00 49.53 203 PHE A CA 1
ATOM 1661 C C . PHE A 1 203 ? 3.795 2.262 31.955 1.00 49.53 203 PHE A C 1
ATOM 1663 O O . PHE A 1 203 ? 3.252 2.555 33.012 1.00 49.53 203 PHE A O 1
ATOM 1670 N N . LEU A 1 204 ? 3.789 1.010 31.480 1.00 52.09 204 LEU A N 1
ATOM 1671 C CA . LEU A 1 204 ? 3.139 -0.117 32.175 1.00 52.09 204 LEU A CA 1
ATOM 1672 C C . LEU A 1 204 ? 4.129 -1.185 32.672 1.00 52.09 204 LEU A C 1
ATOM 1674 O O . LEU A 1 204 ? 3.712 -2.246 33.124 1.00 52.09 204 LEU A O 1
ATOM 1678 N N . THR A 1 205 ? 5.433 -0.911 32.597 1.00 52.69 205 THR A N 1
ATOM 1679 C CA . THR A 1 205 ? 6.502 -1.790 33.107 1.00 52.69 205 THR A CA 1
ATOM 1680 C C . THR A 1 205 ? 7.395 -1.097 34.143 1.00 52.69 205 THR A C 1
ATOM 1682 O O . THR A 1 205 ? 8.574 -1.431 34.251 1.00 52.69 205 THR A O 1
ATOM 1685 N N . ARG A 1 206 ? 6.870 -0.115 34.884 1.00 44.56 206 ARG A N 1
ATOM 1686 C CA . ARG A 1 206 ? 7.519 0.461 36.070 1.00 44.56 206 ARG A CA 1
ATOM 1687 C C . ARG A 1 206 ? 6.558 0.476 37.241 1.00 44.56 206 ARG A C 1
ATOM 1689 O O . ARG A 1 206 ? 5.379 0.807 36.997 1.00 44.56 206 ARG A O 1
#

Secondary structure (DSSP, 8-state):
-HHHHHHHHHHHHHHHHHHHHHS-GGGTTSHHHHHHHHHHHHHHHHHHHHHHHHHHHHHHSPPPSSHHHHHHHHHHHHHHHHHHHHHHHTTSTTHHHHHHHHHHHHHHHHHHHHHHHHHHTTTHHHH-HHHHHHHHHHHHHHHHHHHHHHHHHHHHHHHHHHHHHHH---HHHHHHHHHHHHHHHHHHHHHHHHHTTGGGGGGS--

pLDDT: mean 86.87, std 11.26, range [44.56, 98.0]

Organism: Cenarchaeum symbiosum (strain A) (NCBI:txid414004)

Foldseek 3Di:
DVLVVLLVVLVVVLVVVLCVLVPPVVCCPPLLSVLLNLQSVLLVLLSVLVVVLVVVVCVVPPADPDPLSVVLVVLSVVLSVLSSVSSVLSNDPCCLQCNLVSLLVNLVSVLVSLVSVLVVVVVCCVVPVPVSVLSVVLSVVSVVLSVLSVVLNVCSVPVLVVCCVPPVDDNSVSSVVSSVSSSVSSCVSSVVSVVSPPVPPVPPPD

Radius of gyration: 19.13 Å; chains: 1; bounding box: 45×35×63 Å